Protein 6Z6E (pdb70)

Foldseek 3Di:
DPPQFDDADVVLDQDPVLVVVLRVQRNLDDVVLCDNVLSSLSSVLSSLVVVLVVLVVVLVVLVVDDDPPRDVPSNVVSVVVSVVSVVVSVVSCVVNLSDVVNRD/DQFDDADPVLDQDPVLVVVLRVQRNLDDVVLCDNVLSSLSSVLSSLVVVLVVLVVVLVVLVVDDDPPRDVPSNVVSVVVSVVSVVVSQVSCVVNLSDVVSRD/DFDDADVVLDQDPVLVVVLRVQCVLDDVVLCDNVLSSLSSVLSSLVVVLVVLVVVLVVLVVDDDDPRDVPSNVVSVVVSVVSVVVSVVSCVVNLSDVVNRD

Sequence (307 aa):
AAVDTIDPPSSHAGLEKKAEPFWHDNIRSKALDSWTPADLLAAVELANNQLYITVLRKDLRKEERIRGEERDEGLIKDLRKQIVELQRTILAQRRDLQIHSHATNVDTIDPPSSHAGLEKKAEPFWHDNIRSKALDSWTPADLLAAVELANNQLYITVLRKDLRKEERIRGEERDEGLIKDLRKQIVELQRTILAQRRDLQIHSHATNDTIDPPSSHAGLEKKAEPFWHDNIRSKALDSWTPADLLAAVELANNQLYITVLRKDLRKEERIRGEERDEGLIKDLRKQIVELQRTILAQRRDLQIHSHATN

Organism: Enterobacteria phage HK97 (NCBI:txid2681617)

Structure (mmCIF, N/CA/C/O backbone):
data_6Z6E
#
_entry.id   6Z6E
#
_cell.length_a   123.281
_cell.length_b   123.281
_cell.length_c   78.991
_cell.angle_alpha   90.000
_cell.angle_beta   90.000
_cell.angle_gamma   120.000
#
_symmetry.space_group_name_H-M   'H 3'
#
loop_
_entity.id
_entity.type
_entity.pdbx_description
1 polymer 'Terminase small subunit'
2 non-polymer 'IODIDE ION'
3 water water
#
loop_
_atom_site.group_PDB
_atom_site.id
_atom_site.type_symbol
_atom_site.label_atom_id
_atom_site.label_alt_id
_atom_site.label_comp_id
_atom_site.label_asym_id
_atom_site.label_entity_id
_atom_site.label_seq_id
_atom_site.pdbx_PDB_ins_code
_atom_site.Cartn_x
_atom_site.Cartn_y
_atom_site.Cartn_z
_atom_site.occupancy
_atom_site.B_iso_or_equiv
_atom_site.auth_seq_id
_atom_site.auth_comp_id
_atom_site.auth_asym_id
_atom_site.auth_atom_id
_atom_site.pdbx_PDB_model_num
ATOM 1 N N . ALA A 1 20 ? -12.446 40.114 23.329 1.00 33.72 21 ALA A N 1
ATOM 2 C CA . ALA A 1 20 ? -11.029 39.632 23.197 1.00 34.20 21 ALA A CA 1
ATOM 3 C C . ALA A 1 20 ? -10.230 40.477 22.208 1.00 30.79 21 ALA A C 1
ATOM 4 O O . ALA A 1 20 ? -10.815 41.020 21.230 1.00 34.56 21 ALA A O 1
ATOM 6 N N . ALA A 1 21 ? -8.904 40.521 22.416 1.00 29.30 22 ALA A N 1
ATOM 7 C CA . ALA A 1 21 ? -7.950 41.035 21.417 1.00 26.08 22 ALA A CA 1
ATOM 8 C C . ALA A 1 21 ? -8.100 40.178 20.156 1.00 25.46 22 ALA A C 1
ATOM 9 O O . ALA A 1 21 ? -8.508 39.018 20.227 1.00 24.28 22 ALA A O 1
ATOM 11 N N . VAL A 1 22 ? -7.803 40.752 18.980 1.00 20.98 23 VAL A N 1
ATOM 12 C CA . VAL A 1 22 ? -8.156 40.128 17.727 1.00 20.75 23 VAL A CA 1
ATOM 13 C C . VAL A 1 22 ? -7.382 38.826 17.380 1.00 20.52 23 VAL A C 1
ATOM 14 O O . VAL A 1 22 ? -7.747 38.070 16.471 1.00 20.70 23 VAL A O 1
ATOM 18 N N . ASP A 1 23 ? -6.332 38.578 18.140 1.00 17.54 24 ASP A N 1
ATOM 19 C CA . ASP A 1 23 ? -5.519 37.384 17.962 1.00 18.74 24 ASP A CA 1
ATOM 20 C C . ASP A 1 23 ? -5.737 36.352 19.049 1.00 17.50 24 ASP A C 1
ATOM 21 O O . ASP A 1 23 ? -4.963 35.404 19.151 1.00 17.43 24 ASP A O 1
ATOM 26 N N . THR A 1 24 ? -6.788 36.506 19.840 1.00 16.31 25 THR A N 1
ATOM 27 C CA . THR A 1 24 ? -7.089 35.524 20.915 1.00 16.22 25 THR A CA 1
ATOM 28 C C . THR A 1 24 ? -8.592 35.347 21.091 1.00 17.57 25 THR A C 1
ATOM 29 O O . THR A 1 24 ? -9.414 35.807 20.281 1.00 18.35 25 THR A O 1
ATOM 33 N N . ILE A 1 25 ? -8.951 34.560 22.108 1.00 15.51 26 ILE A N 1
ATOM 34 C CA . ILE A 1 25 ? -10.319 34.207 22.427 1.00 17.26 26 ILE A CA 1
ATOM 35 C C . ILE A 1 25 ? -10.502 34.378 23.924 1.00 16.99 26 ILE A C 1
ATOM 36 O O . ILE A 1 25 ? -9.599 34.030 24.687 1.00 19.49 26 ILE A O 1
ATOM 41 N N . ASP A 1 26 ? -11.651 34.909 24.356 1.00 17.97 27 ASP A N 1
ATOM 42 C CA . ASP A 1 26 ? -11.951 34.990 25.770 1.00 19.16 27 ASP A CA 1
ATOM 43 C C . ASP A 1 26 ? -12.215 33.604 26.353 1.00 19.04 27 ASP A C 1
ATOM 44 O O . ASP A 1 26 ? -12.839 32.793 25.702 1.00 20.16 27 ASP A O 1
ATOM 49 N N . PRO A 1 27 ? -11.803 33.398 27.604 1.00 18.17 28 PRO A N 1
ATOM 50 C CA . PRO A 1 27 ? -12.145 32.111 28.228 1.00 19.86 28 PRO A CA 1
ATOM 51 C C . PRO A 1 27 ? -13.627 32.061 28.596 1.00 19.97 28 PRO A C 1
ATOM 52 O O . PRO A 1 27 ? -14.232 33.114 28.937 1.00 21.54 28 PRO A O 1
ATOM 56 N N . PRO A 1 28 ? -14.221 30.857 28.570 1.00 19.26 29 PRO A N 1
ATOM 57 C CA . PRO A 1 28 ? -15.592 30.693 29.014 1.00 19.11 29 PRO A CA 1
ATOM 58 C C . PRO A 1 28 ? -15.698 30.995 30.528 1.00 19.43 29 PRO A C 1
ATOM 59 O O . PRO A 1 28 ? -15.001 30.365 31.344 1.00 19.38 29 PRO A O 1
ATOM 63 N N . SER A 1 29 ? -16.574 31.935 30.915 1.00 19.99 30 SER A N 1
ATOM 64 C CA A SER A 1 29 ? -16.635 32.363 32.310 0.60 21.41 30 SER A CA 1
ATOM 65 C CA B SER A 1 29 ? -16.630 32.369 32.313 0.40 19.40 30 SER A CA 1
ATOM 66 C C . SER A 1 29 ? -16.930 31.249 33.304 1.00 19.32 30 SER A C 1
ATOM 67 O O . SER A 1 29 ? -16.346 31.188 34.406 1.00 21.15 30 SER A O 1
ATOM 72 N N . HIS A 1 30 ? -17.819 30.356 32.913 1.00 17.88 31 HIS A N 1
ATOM 73 C CA . HIS A 1 30 ? -18.227 29.245 33.778 1.00 19.05 31 HIS A CA 1
ATOM 74 C C . HIS A 1 30 ? -17.095 28.297 34.163 1.00 18.74 31 HIS A C 1
ATOM 75 O O . HIS A 1 30 ? -17.149 27.643 35.193 1.00 18.37 31 HIS A O 1
ATOM 82 N N . ALA A 1 31 ? -16.038 28.267 33.360 1.00 17.49 32 ALA A N 1
ATOM 83 C CA . ALA A 1 31 ? -14.919 27.338 33.595 1.00 18.91 32 ALA A CA 1
ATOM 84 C C . ALA A 1 31 ? -13.952 27.810 34.662 1.00 18.91 32 ALA A C 1
ATOM 85 O O . ALA A 1 31 ? -13.098 27.043 35.128 1.00 19.26 32 ALA A O 1
ATOM 87 N N . GLY A 1 32 ? -14.000 29.075 35.055 1.00 18.09 33 GLY A N 1
ATOM 88 C CA . GLY A 1 32 ? -13.179 29.508 36.179 1.00 17.72 33 GLY A CA 1
ATOM 89 C C . GLY A 1 32 ? -11.679 29.525 35.925 1.00 17.80 33 GLY A C 1
ATOM 90 O O . GLY A 1 32 ? -10.897 29.037 36.756 1.00 20.41 33 GLY A O 1
ATOM 91 N N . LEU A 1 33 ? -11.291 30.146 34.837 1.00 17.21 34 LEU A N 1
ATOM 92 C CA . LEU A 1 33 ? -9.869 30.435 34.616 1.00 16.95 34 LEU A CA 1
ATOM 93 C C . LEU A 1 33 ? -9.354 31.363 35.712 1.00 19.42 34 LEU A C 1
ATOM 94 O O . LEU A 1 33 ? -9.945 32.442 35.939 1.00 19.22 34 LEU A O 1
ATOM 99 N N . GLU A 1 34 ? -8.296 30.976 36.402 1.00 17.65 35 GLU A N 1
ATOM 100 C CA . GLU A 1 34 ? -7.716 31.843 37.419 1.00 19.61 35 GLU A CA 1
ATOM 101 C C . GLU A 1 34 ? -7.126 33.092 36.814 1.00 19.80 35 GLU A C 1
ATOM 102 O O . GLU A 1 34 ? -6.577 33.054 35.732 1.00 19.22 35 GLU A O 1
ATOM 108 N N . LYS A 1 35 ? -7.251 34.240 37.482 1.00 21.08 36 LYS A N 1
ATOM 109 C CA . LYS A 1 35 ? -6.741 35.479 36.907 1.00 21.94 36 LYS A CA 1
ATOM 110 C C . LYS A 1 35 ? -5.268 35.389 36.447 1.00 20.46 36 LYS A C 1
ATOM 111 O O . LYS A 1 35 ? -4.908 35.813 35.318 1.00 21.22 36 LYS A O 1
ATOM 117 N N . LYS A 1 36 ? -4.417 34.804 37.313 1.00 17.71 37 LYS A N 1
ATOM 118 C CA . LYS A 1 36 ? -3.020 34.710 37.000 1.00 19.02 37 LYS A CA 1
ATOM 119 C C . LYS A 1 36 ? -2.709 33.648 35.938 1.00 17.30 37 LYS A C 1
ATOM 120 O O . LYS A 1 36 ? -1.584 33.589 35.448 1.00 17.67 37 LYS A O 1
ATOM 126 N N . ALA A 1 37 ? -3.704 32.861 35.552 1.00 16.71 38 ALA A N 1
ATOM 127 C CA . ALA A 1 37 ? -3.557 31.901 34.457 1.00 15.96 38 ALA A CA 1
ATOM 128 C C . ALA A 1 37 ? -3.776 32.539 33.095 1.00 15.54 38 ALA A C 1
ATOM 129 O O . ALA A 1 37 ? -3.519 31.921 32.078 1.00 16.47 38 ALA A O 1
ATOM 131 N N . GLU A 1 38 ? -4.254 33.791 33.052 1.00 16.28 39 GLU A N 1
ATOM 132 C CA . GLU A 1 38 ? -4.515 34.431 31.768 1.00 16.72 39 GLU A CA 1
ATOM 133 C C . GLU A 1 38 ? -3.341 34.457 30.767 1.00 14.90 39 GLU A C 1
ATOM 134 O O . GLU A 1 38 ? -3.544 34.144 29.606 1.00 15.59 39 GLU A O 1
ATOM 140 N N . PRO A 1 39 ? -2.116 34.795 31.208 1.00 15.57 40 PRO A N 1
ATOM 141 C CA . PRO A 1 39 ? -1.036 34.804 30.203 1.00 15.55 40 PRO A CA 1
ATOM 142 C C . PRO A 1 39 ? -0.738 33.401 29.655 1.00 16.04 40 PRO A C 1
ATOM 143 O O . PRO A 1 39 ? -0.362 33.268 28.501 1.00 17.31 40 PRO A O 1
ATOM 147 N N . PHE A 1 40 ? -0.976 32.370 30.473 1.00 15.41 41 PHE A N 1
ATOM 148 C CA . PHE A 1 40 ? -0.817 30.997 29.983 1.00 14.63 41 PHE A CA 1
ATOM 149 C C . PHE A 1 40 ? -1.904 30.657 28.960 1.00 14.15 41 PHE A C 1
ATOM 150 O O . PHE A 1 40 ? -1.626 30.103 27.905 1.00 15.55 41 PHE A O 1
ATOM 158 N N . TRP A 1 41 ? -3.143 31.013 29.285 1.00 13.71 42 TRP A N 1
ATOM 159 C CA . TRP A 1 41 ? -4.285 30.858 28.411 1.00 14.53 42 TRP A CA 1
ATOM 160 C C . TRP A 1 41 ? -4.000 31.430 27.040 1.00 14.73 42 TRP A C 1
ATOM 161 O O . TRP A 1 41 ? -4.169 30.754 26.037 1.00 14.49 42 TRP A O 1
ATOM 172 N N . HIS A 1 42 ? -3.579 32.693 26.990 1.00 15.12 43 HIS A N 1
ATOM 173 C CA . HIS A 1 42 ? -3.389 33.316 25.691 1.00 15.94 43 HIS A CA 1
ATOM 174 C C . HIS A 1 42 ? -2.266 32.683 24.898 1.00 16.28 43 HIS A C 1
ATOM 175 O O . HIS A 1 42 ? -2.383 32.564 23.695 1.00 17.48 43 HIS A O 1
ATOM 182 N N . ASP A 1 43 ? -1.213 32.224 25.574 1.00 14.23 44 ASP A N 1
ATOM 183 C CA . ASP A 1 43 ? -0.139 31.527 24.879 1.00 14.82 44 ASP A CA 1
ATOM 184 C C . ASP A 1 43 ? -0.663 30.273 24.202 1.00 15.24 44 ASP A C 1
ATOM 185 O O . ASP A 1 43 ? -0.355 29.968 23.062 1.00 16.18 44 ASP A O 1
ATOM 190 N N . ASN A 1 44 ? -1.479 29.519 24.923 1.00 14.26 45 ASN A N 1
ATOM 191 C CA . ASN A 1 44 ? -2.039 28.299 24.348 1.00 15.28 45 ASN A CA 1
ATOM 192 C C . ASN A 1 44 ? -2.990 28.566 23.188 1.00 14.39 45 ASN A C 1
ATOM 193 O O . ASN A 1 44 ? -2.913 27.915 22.165 1.00 15.11 45 ASN A O 1
ATOM 198 N N . ILE A 1 45 ? -3.873 29.551 23.339 1.00 14.32 46 ILE A N 1
ATOM 199 C CA . ILE A 1 45 ? -4.835 29.868 22.284 1.00 14.90 46 ILE A CA 1
ATOM 200 C C . ILE A 1 45 ? -4.100 30.237 20.995 1.00 14.45 46 ILE A C 1
ATOM 201 O O . ILE A 1 45 ? -4.499 29.831 19.912 1.00 15.58 46 ILE A O 1
ATOM 206 N N . ARG A 1 46 ? -3.007 30.973 21.148 1.00 15.08 47 ARG A N 1
ATOM 207 C CA . ARG A 1 46 ? -2.246 31.445 20.001 1.00 16.31 47 ARG A CA 1
ATOM 208 C C . ARG A 1 46 ? -1.352 30.387 19.365 1.00 15.89 47 ARG A C 1
ATOM 209 O O . ARG A 1 46 ? -0.567 30.694 18.446 1.00 19.35 47 ARG A O 1
ATOM 217 N N . SER A 1 47 ? -1.451 29.126 19.803 1.00 14.14 48 SER A N 1
ATOM 218 C CA . SER A 1 47 ? -0.617 28.075 19.285 1.00 16.22 48 SER A CA 1
ATOM 219 C C . SER A 1 47 ? -1.334 27.141 18.297 1.00 15.94 48 SER A C 1
ATOM 220 O O . SER A 1 47 ? -0.714 26.175 17.800 1.00 18.89 48 SER A O 1
ATOM 223 N N . LYS A 1 48 ? -2.600 27.393 17.995 1.00 15.60 49 LYS A N 1
ATOM 224 C CA . LYS A 1 48 ? -3.238 26.794 16.818 1.00 16.03 49 LYS A CA 1
ATOM 225 C C . LYS A 1 48 ? -4.232 27.808 16.270 1.00 16.73 49 LYS A C 1
ATOM 226 O O . LYS A 1 48 ? -4.587 28.764 16.955 1.00 17.86 49 LYS A O 1
ATOM 232 N N . ALA A 1 49 ? -4.697 27.570 15.062 1.00 17.45 50 ALA A N 1
ATOM 233 C CA . ALA A 1 49 ? -5.560 28.561 14.396 1.00 18.57 50 ALA A CA 1
ATOM 234 C C . ALA A 1 49 ? -6.781 28.895 15.242 1.00 17.46 50 ALA A C 1
ATOM 235 O O . ALA A 1 49 ? -7.439 28.002 15.775 1.00 16.88 50 ALA A O 1
ATOM 237 N N . LEU A 1 50 ? -7.142 30.174 15.315 1.00 17.02 51 LEU A N 1
ATOM 238 C CA . LEU A 1 50 ? -8.277 30.601 16.088 1.00 17.43 51 LEU A CA 1
ATOM 239 C C . LEU A 1 50 ? -9.572 29.873 15.731 1.00 17.18 51 LEU A C 1
ATOM 240 O O . LEU A 1 50 ? -10.331 29.511 16.609 1.00 19.52 51 LEU A O 1
ATOM 245 N N . ASP A 1 51 ? -9.773 29.602 14.445 1.00 18.78 52 ASP A N 1
ATOM 246 C CA . ASP A 1 51 ? -10.994 28.937 13.992 1.00 21.34 52 ASP A CA 1
ATOM 247 C C . ASP A 1 51 ? -11.070 27.451 14.311 1.00 22.47 52 ASP A C 1
ATOM 248 O O . ASP A 1 51 ? -12.104 26.826 14.093 1.00 23.23 52 ASP A O 1
ATOM 253 N N . SER A 1 52 ? -9.984 26.881 14.838 1.00 19.02 53 SER A N 1
ATOM 254 C CA . SER A 1 52 ? -9.961 25.456 15.201 1.00 19.54 53 SER A CA 1
ATOM 255 C C . SER A 1 52 ? -10.268 25.220 16.681 1.00 20.59 53 SER A C 1
ATOM 256 O O . SER A 1 52 ? -10.311 24.061 17.103 1.00 23.22 53 SER A O 1
ATOM 259 N N . TRP A 1 53 ? -10.474 26.279 17.456 1.00 17.03 54 TRP A N 1
ATOM 260 C CA . TRP A 1 53 ? -10.879 26.189 18.854 1.00 16.78 54 TRP A CA 1
ATOM 261 C C . TRP A 1 53 ? -12.389 25.980 18.946 1.00 17.46 54 TRP A C 1
ATOM 262 O O . TRP A 1 53 ? -13.159 26.938 18.810 1.00 19.93 54 TRP A O 1
ATOM 273 N N . THR A 1 54 ? -12.843 24.747 19.195 1.00 16.44 55 THR A N 1
ATOM 274 C CA . THR A 1 54 ? -14.254 24.506 19.454 1.00 16.04 55 THR A CA 1
ATOM 275 C C . THR A 1 54 ? -14.605 24.945 20.875 1.00 14.45 55 THR A C 1
ATOM 276 O O . THR A 1 54 ? -13.726 25.132 21.715 1.00 15.64 55 THR A O 1
ATOM 280 N N . PRO A 1 55 ? -15.919 25.111 21.184 1.00 15.55 56 PRO A N 1
ATOM 281 C CA . PRO A 1 55 ? -16.268 25.469 22.559 1.00 14.44 56 PRO A CA 1
ATOM 282 C C . PRO A 1 55 ? -15.775 24.394 23.564 1.00 14.85 56 PRO A C 1
ATOM 283 O O . PRO A 1 55 ? -15.322 24.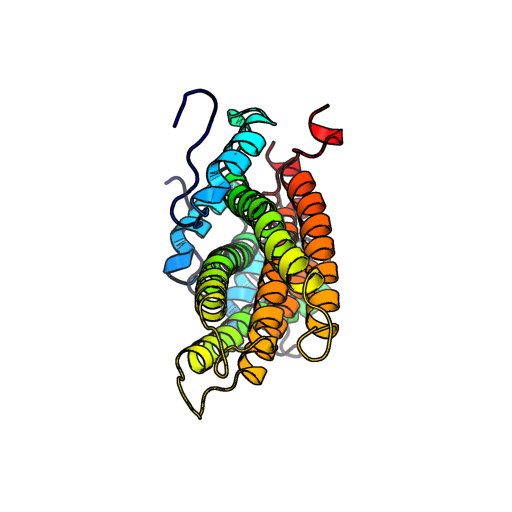748 24.659 1.00 15.34 56 PRO A O 1
ATOM 287 N N . ALA A 1 56 ? -15.814 23.133 23.142 1.00 15.12 57 ALA A N 1
ATOM 288 C CA . ALA A 1 56 ? -15.290 22.061 24.008 1.00 14.46 57 ALA A CA 1
ATOM 289 C C . ALA A 1 56 ? -13.806 22.229 24.273 1.00 15.04 57 ALA A C 1
ATOM 290 O O . ALA A 1 56 ? -13.335 22.051 25.420 1.00 15.36 57 ALA A O 1
ATOM 292 N N . ASP A 1 57 ? -13.055 22.557 23.223 1.00 14.55 58 ASP A N 1
ATOM 293 C CA . ASP A 1 57 ? -11.627 22.785 23.367 1.00 15.48 58 ASP A CA 1
ATOM 294 C C . ASP A 1 57 ? -11.342 23.935 24.320 1.00 14.38 58 ASP A C 1
ATOM 295 O O . ASP A 1 57 ? -10.376 23.921 25.089 1.00 15.50 58 ASP A O 1
ATOM 300 N N . LEU A 1 58 ? -12.148 25.000 24.256 1.00 13.77 59 LEU A N 1
ATOM 301 C CA . LEU A 1 58 ? -11.925 26.134 25.142 1.00 15.40 59 LEU A CA 1
ATOM 302 C C . LEU A 1 58 ? -12.086 25.759 26.603 1.00 14.08 59 LEU A C 1
ATOM 303 O O . LEU A 1 58 ? -11.323 26.232 27.459 1.00 15.73 59 LEU A O 1
ATOM 308 N N . LEU A 1 59 ? -13.062 24.885 26.902 1.00 14.48 60 LEU A N 1
ATOM 309 C CA . LEU A 1 59 ? -13.195 24.378 28.276 1.00 15.50 60 LEU A CA 1
ATOM 310 C C . LEU A 1 59 ? -11.926 23.635 28.703 1.00 15.45 60 LEU A C 1
ATOM 311 O O . LEU A 1 59 ? -11.399 23.830 29.786 1.00 16.06 60 LEU A O 1
ATOM 316 N N . ALA A 1 60 ? -11.454 22.760 27.832 1.00 14.98 61 ALA A N 1
ATOM 317 C CA . ALA A 1 60 ? -10.239 21.983 28.138 1.00 14.49 61 ALA A CA 1
ATOM 318 C C . ALA A 1 60 ? -9.032 22.859 28.331 1.00 15.74 61 ALA A C 1
ATOM 319 O O . ALA A 1 60 ? -8.179 22.618 29.197 1.00 15.49 61 ALA A O 1
ATOM 321 N N . ALA A 1 61 ? -8.947 23.928 27.543 1.00 14.83 62 ALA A N 1
ATOM 322 C CA . ALA A 1 61 ? -7.824 24.828 27.640 1.00 14.86 62 ALA A CA 1
ATOM 323 C C . ALA A 1 61 ? -7.795 25.628 28.931 1.00 14.55 62 ALA A C 1
ATOM 324 O O . ALA A 1 61 ? -6.728 26.033 29.386 1.00 14.65 62 ALA A O 1
ATOM 326 N N . VAL A 1 62 ? -8.967 25.855 29.534 1.00 14.21 63 VAL A N 1
ATOM 327 C CA . VAL A 1 62 ? -8.981 26.472 30.846 1.00 14.71 63 VAL A CA 1
ATOM 328 C C . VAL A 1 62 ? -8.218 25.614 31.861 1.00 14.85 63 VAL A C 1
ATOM 329 O O . VAL A 1 62 ? -7.422 26.097 32.644 1.00 13.85 63 VAL A O 1
ATOM 333 N N . GLU A 1 63 ? -8.501 24.304 31.836 1.00 14.65 64 GLU A N 1
ATOM 334 C CA . GLU A 1 63 ? -7.787 23.415 32.741 1.00 15.51 64 GLU A CA 1
ATOM 335 C C . GLU A 1 63 ? -6.309 23.267 32.480 1.00 14.95 64 GLU A C 1
ATOM 336 O O . GLU A 1 63 ? -5.511 23.110 33.399 1.00 15.81 64 GLU A O 1
ATOM 342 N N . LEU A 1 64 ? -5.926 23.332 31.220 1.00 14.14 65 LEU A N 1
ATOM 343 C CA . LEU A 1 64 ? -4.517 23.332 30.865 1.00 13.76 65 LEU A CA 1
ATOM 344 C C . LEU A 1 64 ? -3.823 24.564 31.479 1.00 13.90 65 LEU A C 1
ATOM 345 O O . LEU A 1 64 ? -2.813 24.464 32.153 1.00 13.80 65 LEU A O 1
ATOM 350 N N . ALA A 1 65 ? -4.397 25.738 31.211 1.00 14.27 66 ALA A N 1
ATOM 351 C CA . ALA A 1 65 ? -3.813 26.974 31.735 1.00 15.11 66 ALA A CA 1
ATOM 352 C C . ALA A 1 65 ? -3.795 27.027 33.265 1.00 14.08 66 ALA A C 1
ATOM 353 O O . ALA A 1 65 ? -2.782 27.433 33.861 1.00 14.39 66 ALA A O 1
ATOM 355 N N . ASN A 1 66 ? -4.886 26.589 33.892 1.00 14.49 67 ASN A N 1
ATOM 356 C CA . ASN A 1 66 ? -4.923 26.539 35.334 1.00 14.89 67 ASN A CA 1
ATOM 357 C C . ASN A 1 66 ? -3.812 25.607 35.869 1.00 15.13 67 ASN A C 1
ATOM 358 O O . ASN A 1 66 ? -3.140 25.916 36.855 1.00 15.59 67 ASN A O 1
ATOM 363 N N . ASN A 1 67 ? -3.581 24.480 35.211 1.00 14.35 68 ASN A N 1
ATOM 364 C CA . ASN A 1 67 ? -2.510 23.581 35.661 1.00 14.29 68 ASN A CA 1
ATOM 365 C C . ASN A 1 67 ? -1.118 24.188 35.508 1.00 14.58 68 ASN A C 1
ATOM 366 O O . ASN A 1 67 ? -0.253 24.016 36.346 1.00 14.70 68 ASN A O 1
ATOM 371 N N . GLN A 1 68 ? -0.887 24.890 34.393 1.00 14.15 69 GLN A N 1
ATOM 372 C CA . GLN A 1 68 ? 0.405 25.513 34.159 1.00 14.62 69 GLN A CA 1
ATOM 373 C C . GLN A 1 68 ? 0.685 26.584 35.214 1.00 15.51 69 GLN A C 1
ATOM 374 O O . GLN A 1 68 ? 1.773 26.655 35.762 1.00 15.22 69 GLN A O 1
ATOM 380 N N . LEU A 1 69 ? -0.313 27.408 35.499 1.00 14.69 70 LEU A N 1
ATOM 381 C CA . LEU A 1 69 ? -0.196 28.329 36.628 1.00 15.48 70 LEU A CA 1
ATOM 382 C C . LEU A 1 69 ? 0.085 27.612 37.937 1.00 14.48 70 LEU A C 1
ATOM 383 O O . LEU A 1 69 ? 0.994 27.983 38.689 1.00 16.00 70 LEU A O 1
ATOM 388 N N . TYR A 1 70 ? -0.649 26.531 38.183 1.00 14.27 71 TYR A N 1
ATOM 389 C CA . TYR A 1 70 ? -0.533 25.865 39.476 1.00 14.55 71 TYR A CA 1
ATOM 390 C C . TYR A 1 70 ? 0.832 25.261 39.726 1.00 15.41 71 TYR A C 1
ATOM 391 O O . TYR A 1 70 ? 1.286 25.234 40.870 1.00 16.25 71 TYR A O 1
ATOM 400 N N . ILE A 1 71 ? 1.529 24.798 38.714 1.00 14.78 72 ILE A N 1
ATOM 401 C CA . ILE A 1 71 ? 2.907 24.348 38.909 1.00 15.28 72 ILE A CA 1
ATOM 402 C C . ILE A 1 71 ? 3.770 25.445 39.550 1.00 16.88 72 ILE A C 1
ATOM 403 O O . ILE A 1 71 ? 4.538 25.167 40.447 1.00 17.98 72 ILE A O 1
ATOM 408 N N . THR A 1 72 ? 3.597 26.681 39.089 1.00 17.12 73 THR A N 1
ATOM 409 C CA . THR A 1 72 ? 4.412 27.792 39.620 1.00 18.21 73 THR A CA 1
ATOM 410 C C . THR A 1 72 ? 4.077 28.052 41.068 1.00 19.78 73 THR A C 1
ATOM 411 O O . THR A 1 72 ? 4.959 28.405 41.858 1.00 21.10 73 THR A O 1
ATOM 415 N N . VAL A 1 73 ? 2.820 27.862 41.432 1.00 18.82 74 VAL A N 1
ATOM 416 C CA . VAL A 1 73 ? 2.366 28.009 42.808 1.00 20.37 74 VAL A CA 1
ATOM 417 C C . VAL A 1 73 ? 2.954 26.933 43.695 1.00 19.82 74 VAL A C 1
ATOM 418 O O . VAL A 1 73 ? 3.530 27.216 44.772 1.00 21.69 74 VAL A O 1
ATOM 422 N N . LEU A 1 74 ? 2.862 25.681 43.254 1.00 19.03 75 LEU A N 1
ATOM 423 C CA . LEU A 1 74 ? 3.435 24.586 44.023 1.00 18.42 75 LEU A CA 1
ATOM 424 C C . LEU A 1 74 ? 4.947 24.667 44.129 1.00 17.48 75 LEU A C 1
ATOM 425 O O . LEU A 1 74 ? 5.496 24.338 45.160 1.00 19.84 75 LEU A O 1
ATOM 430 N N . ARG A 1 75 ? 5.613 25.108 43.071 1.00 17.62 76 ARG A N 1
ATOM 431 C CA . ARG A 1 75 ? 7.068 25.260 43.136 1.00 18.70 76 ARG A CA 1
ATOM 432 C C . ARG A 1 75 ? 7.462 26.312 44.183 1.00 20.32 76 ARG A C 1
ATOM 433 O O . ARG A 1 75 ? 8.417 26.110 44.925 1.00 19.21 76 ARG A O 1
ATOM 441 N N . LYS A 1 76 ? 6.691 27.391 44.257 1.00 20.37 77 LYS A N 1
ATOM 442 C CA . LYS A 1 76 ? 6.955 28.391 45.305 1.00 23.11 77 LYS A CA 1
ATOM 443 C C . LYS A 1 76 ? 6.810 27.793 46.696 1.00 21.75 77 LYS A C 1
ATOM 444 O O . LYS A 1 76 ? 7.670 28.030 47.570 1.00 24.39 77 LYS A O 1
ATOM 450 N N . ASP A 1 77 ? 5.784 26.979 46.913 1.00 21.73 78 ASP A N 1
ATOM 451 C CA . ASP A 1 77 ? 5.588 26.317 48.210 1.00 23.82 78 ASP A CA 1
ATOM 452 C C . ASP A 1 77 ? 6.728 25.362 48.493 1.00 24.71 78 ASP A C 1
ATOM 453 O O . ASP A 1 77 ? 7.224 25.292 49.604 1.00 23.99 78 ASP A O 1
ATOM 458 N N . LEU A 1 78 ? 7.134 24.612 47.473 1.00 20.80 79 LEU A N 1
ATOM 459 C CA . LEU A 1 78 ? 8.214 23.664 47.627 1.00 18.53 79 LEU A CA 1
ATOM 460 C C . LEU A 1 78 ? 9.520 24.331 48.000 1.00 20.15 79 LEU A C 1
ATOM 461 O O . LEU A 1 78 ? 10.203 23.867 48.890 1.00 21.01 79 LEU A O 1
ATOM 466 N N . ARG A 1 79 ? 9.855 25.397 47.304 1.00 20.01 80 ARG A N 1
ATOM 467 C CA . ARG A 1 79 ? 11.120 26.105 47.558 1.00 21.11 80 ARG A CA 1
ATOM 468 C C . ARG A 1 79 ? 11.101 26.676 48.972 1.00 23.25 80 ARG A C 1
ATOM 469 O O . ARG A 1 79 ? 12.123 26.620 49.650 1.00 23.85 80 ARG A O 1
ATOM 477 N N . LYS A 1 80 ? 9.951 27.179 49.411 1.00 22.82 81 LYS A N 1
ATOM 478 C CA . LYS A 1 80 ? 9.828 27.651 50.806 1.00 26.45 81 LYS A CA 1
ATOM 479 C C . LYS A 1 80 ? 10.123 26.521 51.800 1.00 27.50 81 LYS A C 1
ATOM 480 O O . LYS A 1 80 ? 10.915 26.686 52.750 1.00 29.92 81 LYS A O 1
ATOM 486 N N . GLU A 1 81 ? 9.519 25.358 51.596 1.00 23.64 82 GLU A N 1
ATOM 487 C CA . GLU A 1 81 ? 9.732 24.236 52.483 1.00 24.62 82 GLU A CA 1
ATOM 488 C C . GLU A 1 81 ? 11.188 23.744 52.446 1.00 24.12 82 GLU A C 1
ATOM 489 O O . GLU A 1 81 ? 11.752 23.336 53.475 1.00 24.61 82 GLU A O 1
ATOM 495 N N . GLU A 1 82 ? 11.811 23.791 51.274 1.00 22.71 83 GLU A N 1
ATOM 496 C CA . GLU A 1 82 ? 13.207 23.358 51.141 1.00 21.94 83 GLU A CA 1
ATOM 497 C C . GLU A 1 82 ? 14.206 24.263 51.881 1.00 27.11 83 GLU A C 1
ATOM 498 O O . GLU A 1 82 ? 15.305 23.805 52.207 1.00 28.41 83 GLU A O 1
ATOM 504 N N . ARG A 1 83 ? 13.837 25.514 52.120 1.00 27.34 84 ARG A N 1
ATOM 505 C CA . ARG A 1 83 ? 14.726 26.454 52.816 1.00 30.13 84 ARG A CA 1
ATOM 506 C C . ARG A 1 83 ? 14.674 26.231 54.326 1.00 34.45 84 ARG A C 1
ATOM 507 O O . ARG A 1 83 ? 15.542 26.736 55.041 1.00 35.19 84 ARG A O 1
ATOM 510 N N . ILE A 1 84 ? 13.685 25.487 54.817 1.00 32.92 85 ILE A N 1
ATOM 511 C CA . ILE A 1 84 ? 13.533 25.241 56.253 1.00 35.81 85 ILE A CA 1
ATOM 512 C C . ILE A 1 84 ? 14.484 24.121 56.683 1.00 40.50 85 ILE A C 1
ATOM 513 O O . ILE A 1 84 ? 14.514 23.060 56.078 1.00 39.94 85 ILE A O 1
ATOM 518 N N . ARG A 1 85 ? 15.282 24.368 57.721 1.00 45.52 86 ARG A N 1
ATOM 519 C CA . ARG A 1 85 ? 16.215 23.360 58.244 1.00 50.43 86 ARG A CA 1
ATOM 520 C C . ARG A 1 85 ? 15.904 23.100 59.710 1.00 52.35 86 ARG A C 1
ATOM 521 O O . ARG A 1 85 ? 15.365 23.964 60.401 1.00 56.46 86 ARG A O 1
ATOM 529 N N . GLY A 1 86 ? 16.244 21.906 60.182 1.00 53.63 87 GLY A N 1
ATOM 530 C CA . GLY A 1 86 ? 16.031 21.535 61.577 1.00 55.88 87 GLY A CA 1
ATOM 531 C C . GLY A 1 86 ? 14.669 20.924 61.836 1.00 57.28 87 GLY A C 1
ATOM 532 O O . GLY A 1 86 ? 14.077 20.315 60.947 1.00 50.65 87 GLY A O 1
ATOM 533 N N . GLU A 1 87 ? 14.171 21.109 63.060 1.00 58.82 88 GLU A N 1
ATOM 534 C CA . GLU A 1 87 ? 12.968 20.424 63.546 1.00 59.33 88 GLU A CA 1
ATOM 535 C C . GLU A 1 87 ? 11.689 20.746 62.769 1.00 55.85 88 GLU A C 1
ATOM 536 O O . GLU A 1 87 ? 10.803 19.898 62.683 1.00 54.16 88 GLU A O 1
ATOM 538 N N . GLU A 1 88 ? 11.584 21.957 62.222 1.00 47.93 89 GLU A N 1
ATOM 539 C CA . GLU A 1 88 ? 10.378 22.360 61.492 1.00 47.02 89 GLU A CA 1
ATOM 540 C C . GLU A 1 88 ? 10.367 21.876 60.029 1.00 39.55 89 GLU A C 1
ATOM 541 O O . GLU A 1 88 ? 9.332 21.969 59.377 1.00 40.67 89 GLU A O 1
ATOM 543 N N . ARG A 1 89 ? 11.489 21.365 59.530 1.00 36.77 90 ARG A N 1
ATOM 544 C CA . ARG A 1 89 ? 11.524 20.845 58.148 1.00 36.64 90 ARG A CA 1
ATOM 545 C C . ARG A 1 89 ? 10.545 19.686 58.001 1.00 35.73 90 ARG A C 1
ATOM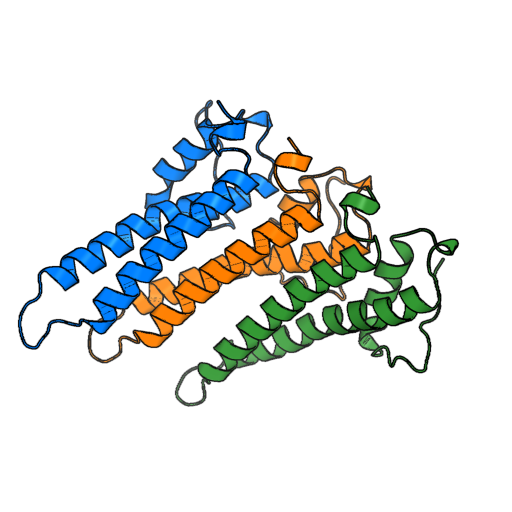 546 O O . ARG A 1 89 ? 10.474 18.804 58.857 1.00 38.79 90 ARG A O 1
ATOM 554 N N . ASP A 1 90 ? 9.788 19.683 56.907 1.00 29.54 91 ASP A N 1
ATOM 555 C CA . ASP A 1 90 ? 8.721 18.710 56.702 1.00 28.94 91 ASP A CA 1
ATOM 556 C C . ASP A 1 90 ? 9.038 17.897 55.456 1.00 25.32 91 ASP A C 1
ATOM 557 O O . ASP A 1 90 ? 8.625 18.260 54.342 1.00 25.46 91 ASP A O 1
ATOM 562 N N . GLU A 1 91 ? 9.760 16.804 55.655 1.00 26.40 92 GLU A N 1
ATOM 563 C CA . GLU A 1 91 ? 10.236 15.990 54.535 1.00 25.87 92 GLU A CA 1
ATOM 564 C C . GLU A 1 91 ? 9.064 15.371 53.785 1.00 25.56 92 GLU A C 1
ATOM 565 O O . GLU A 1 91 ? 9.110 15.256 52.551 1.00 23.96 92 GLU A O 1
ATOM 571 N N . GLY A 1 92 ? 8.008 14.996 54.495 1.00 24.65 93 GLY A N 1
ATOM 572 C CA . GLY A 1 92 ? 6.819 14.425 53.859 1.00 24.10 93 GLY A CA 1
ATOM 573 C C . GLY A 1 92 ? 6.148 15.384 52.904 1.00 23.81 93 GLY A C 1
ATOM 574 O O . GLY A 1 92 ? 5.744 14.995 51.791 1.00 23.02 93 GLY A O 1
ATOM 575 N N . LEU A 1 93 ? 6.033 16.640 53.319 1.00 22.78 94 LEU A N 1
ATOM 576 C CA . LEU A 1 93 ? 5.414 17.662 52.478 1.00 23.27 94 LEU A CA 1
ATOM 577 C C . LEU A 1 93 ? 6.267 17.925 51.246 1.00 21.10 94 LEU A C 1
ATOM 578 O O . LEU A 1 93 ? 5.751 18.076 50.134 1.00 21.66 94 LEU A O 1
ATOM 583 N N . ILE A 1 94 ? 7.576 17.995 51.446 1.00 20.95 95 ILE A N 1
ATOM 584 C CA . ILE A 1 94 ? 8.504 18.180 50.327 1.00 19.18 95 ILE A CA 1
ATOM 585 C C . ILE A 1 94 ? 8.350 17.039 49.312 1.00 19.49 95 ILE A C 1
ATOM 586 O O . ILE A 1 94 ? 8.270 17.298 48.103 1.00 19.16 95 ILE A O 1
ATOM 591 N N . LYS A 1 95 ? 8.309 15.816 49.786 1.00 19.58 96 LYS A N 1
ATOM 592 C CA . LYS A 1 95 ? 8.115 14.647 48.922 1.00 19.91 96 LYS A CA 1
ATOM 593 C C . LYS A 1 95 ? 6.802 14.740 48.158 1.00 19.21 96 LYS A C 1
ATOM 594 O O . LYS A 1 95 ? 6.735 14.514 46.951 1.00 18.93 96 LYS A O 1
ATOM 600 N N . ASP A 1 96 ? 5.737 15.113 48.859 1.00 18.00 97 ASP A N 1
ATOM 601 C CA . ASP A 1 96 ? 4.418 15.193 48.218 1.00 18.64 97 ASP A CA 1
ATOM 602 C C . ASP A 1 96 ? 4.359 16.280 47.156 1.00 17.54 97 ASP A C 1
ATOM 603 O O . ASP A 1 96 ? 3.756 16.068 46.100 1.00 17.68 97 ASP A O 1
ATOM 608 N N . LEU A 1 97 ? 4.944 17.446 47.416 1.00 17.38 98 LEU A N 1
ATOM 609 C CA . LEU A 1 97 ? 4.970 18.540 46.456 1.00 17.07 98 LEU A CA 1
ATOM 610 C C . LEU A 1 97 ? 5.790 18.174 45.216 1.00 16.90 98 LEU A C 1
ATOM 611 O O . LEU A 1 97 ? 5.386 18.489 44.091 1.00 17.63 98 LEU A O 1
ATOM 616 N N . ARG A 1 98 ? 6.905 17.496 45.407 1.00 17.09 99 ARG A N 1
ATOM 617 C CA . ARG A 1 98 ? 7.723 17.059 44.248 1.00 16.56 99 ARG A CA 1
ATOM 618 C C . ARG A 1 98 ? 6.896 16.189 43.331 1.00 16.40 99 ARG A C 1
ATOM 619 O O . ARG A 1 98 ? 6.921 16.369 42.088 1.00 17.27 99 ARG A O 1
ATOM 627 N N . LYS A 1 99 ? 6.149 15.257 43.920 1.00 16.25 100 LYS A N 1
ATOM 628 C CA . LYS A 1 99 ? 5.322 14.347 43.132 1.00 17.11 100 LYS A CA 1
ATOM 629 C C . LYS A 1 99 ? 4.152 15.073 42.492 1.00 17.63 100 LYS A C 1
ATOM 630 O O . LYS A 1 99 ? 3.807 14.811 41.324 1.00 16.83 100 LYS A O 1
ATOM 634 N N . GLN A 1 100 ? 3.527 15.994 43.219 1.00 16.43 101 GLN A N 1
ATOM 635 C CA . GLN A 1 100 ? 2.410 16.737 42.637 1.00 17.14 101 GLN A CA 1
ATOM 636 C C . GLN A 1 100 ? 2.822 17.534 41.402 1.00 15.98 101 GLN A C 1
ATOM 637 O O . GLN A 1 100 ? 2.070 17.634 40.431 1.00 16.42 101 GLN A O 1
ATOM 643 N N . ILE A 1 101 ? 4.016 18.123 41.436 1.00 16.40 102 ILE A N 1
ATOM 644 C CA . ILE A 1 101 ? 4.519 18.866 40.294 1.00 16.33 102 ILE A CA 1
ATOM 645 C C . ILE A 1 101 ? 4.733 17.930 39.099 1.00 15.24 102 ILE A C 1
ATOM 646 O O . ILE A 1 101 ? 4.298 18.261 37.983 1.00 16.00 102 ILE A O 1
ATOM 651 N N . VAL A 1 102 ? 5.345 16.775 39.323 1.00 15.07 103 VAL A N 1
ATOM 652 C CA . VAL A 1 102 ? 5.556 15.811 38.240 1.00 16.41 103 VAL A CA 1
ATOM 653 C C . VAL A 1 102 ? 4.206 15.363 37.677 1.00 16.24 103 VAL A C 1
ATOM 654 O O . VAL A 1 102 ? 4.042 15.249 36.451 1.00 15.69 103 VAL A O 1
ATOM 658 N N . GLU A 1 103 ? 3.216 15.102 38.552 1.00 14.92 104 GLU A N 1
ATOM 659 C CA . GLU A 1 103 ? 1.915 14.653 38.049 1.00 16.16 104 GLU A CA 1
ATOM 660 C C . GLU A 1 103 ? 1.250 15.746 37.220 1.00 16.36 104 GLU A C 1
ATOM 661 O O . GLU A 1 103 ? 0.620 15.453 36.202 1.00 15.97 104 GLU A O 1
ATOM 667 N N . LEU A 1 104 ? 1.350 17.008 37.638 1.00 15.68 105 LEU A N 1
ATOM 668 C CA . LEU A 1 104 ? 0.818 18.122 36.819 1.00 16.18 105 LEU A CA 1
ATOM 669 C C . LEU A 1 104 ? 1.509 18.198 35.486 1.00 14.85 105 LEU A C 1
ATOM 670 O O . LEU A 1 104 ? 0.858 18.374 34.449 1.00 15.18 105 LEU A O 1
ATOM 675 N N . GLN A 1 105 ? 2.831 18.067 35.486 1.00 14.34 106 GLN A N 1
ATOM 676 C CA . GLN A 1 105 ? 3.571 18.160 34.238 1.00 13.73 106 GLN A CA 1
ATOM 677 C C . GLN A 1 105 ? 3.109 17.077 33.263 1.00 14.26 106 GLN A C 1
ATOM 678 O O . GLN A 1 105 ? 2.920 17.334 32.078 1.00 14.72 106 GLN A O 1
ATOM 684 N N . ARG A 1 106 ? 2.960 15.860 33.758 1.00 13.95 107 ARG A N 1
ATOM 685 C CA . ARG A 1 106 ? 2.546 14.747 32.907 1.00 14.33 107 ARG A CA 1
ATOM 686 C C . ARG A 1 106 ? 1.120 14.934 32.409 1.00 13.91 107 ARG A C 1
ATOM 687 O O . ARG A 1 106 ? 0.810 14.660 31.242 1.00 15.42 107 ARG A O 1
ATOM 695 N N . THR A 1 107 ? 0.258 15.461 33.276 1.00 13.90 108 THR A N 1
ATOM 696 C CA . THR A 1 107 ? -1.128 15.751 32.863 1.00 13.85 108 THR A CA 1
ATOM 697 C C . THR A 1 107 ? -1.159 16.817 31.764 1.00 13.00 108 THR A C 1
ATOM 698 O O . THR A 1 107 ? -1.878 16.682 30.784 1.00 13.66 108 THR A O 1
ATOM 702 N N . ILE A 1 108 ? -0.331 17.849 31.911 1.00 12.74 109 ILE A N 1
ATOM 703 C CA . ILE A 1 108 ? -0.237 18.907 30.905 1.00 14.23 109 ILE A CA 1
ATOM 704 C C . ILE A 1 108 ? 0.167 18.357 29.542 1.00 13.21 109 ILE A C 1
ATOM 705 O O . ILE A 1 108 ? -0.358 18.786 28.508 1.00 14.17 109 ILE A O 1
ATOM 710 N N . LEU A 1 109 ? 1.087 17.388 29.486 1.00 13.00 110 LEU A N 1
ATOM 711 C CA . LEU A 1 109 ? 1.442 16.802 28.216 1.00 13.50 110 LEU A CA 1
ATOM 712 C C . LEU A 1 109 ? 0.246 16.141 27.585 1.00 13.46 110 LEU A C 1
ATOM 713 O O . LEU A 1 109 ? -0.003 16.302 26.382 1.00 14.50 110 LEU A O 1
ATOM 718 N N . ALA A 1 110 ? -0.549 15.427 28.368 1.00 12.64 111 ALA A N 1
ATOM 719 C CA . ALA A 1 110 ? -1.772 14.832 27.827 1.00 13.96 111 ALA A CA 1
ATOM 720 C C . ALA A 1 110 ? -2.794 15.874 27.394 1.00 12.79 111 ALA A C 1
ATOM 721 O O . ALA A 1 110 ? -3.496 15.679 26.388 1.00 14.25 111 ALA A O 1
ATOM 723 N N . GLN A 1 111 ? -2.884 16.961 28.139 1.00 13.61 112 GLN A N 1
ATOM 724 C CA . GLN A 1 111 ? -3.813 18.045 27.806 1.00 13.79 112 GLN A CA 1
ATOM 725 C C . GLN A 1 111 ? -3.418 18.748 26.529 1.00 14.79 112 GLN A C 1
ATOM 726 O O . GLN A 1 111 ? -4.288 19.092 25.718 1.00 14.44 112 GLN A O 1
ATOM 732 N N . ARG A 1 112 ? -2.119 18.913 26.313 1.00 13.73 113 ARG A N 1
ATOM 733 C CA . ARG A 1 112 ? -1.624 19.475 25.041 1.00 14.40 113 ARG A CA 1
ATOM 734 C C . ARG A 1 112 ? -1.982 18.608 23.854 1.00 14.59 113 ARG A C 1
ATOM 735 O O . ARG A 1 112 ? -2.468 19.088 22.836 1.00 15.87 113 ARG A O 1
ATOM 743 N N . ARG A 1 113 ? -1.768 17.297 23.986 1.00 15.08 114 ARG A N 1
ATOM 744 C CA . ARG A 1 113 ? -2.084 16.382 22.906 1.00 15.67 114 ARG A CA 1
ATOM 745 C C . ARG A 1 113 ? -3.581 16.356 22.614 1.00 14.99 114 ARG A C 1
ATOM 746 O O . ARG A 1 113 ? -4.003 16.360 21.455 1.00 17.07 114 ARG A O 1
ATOM 754 N N . ASP A 1 114 ? -4.400 16.384 23.650 1.00 14.03 115 ASP A N 1
ATOM 755 C CA . ASP A 1 114 ? -5.857 16.386 23.494 1.00 13.95 115 ASP A CA 1
ATOM 756 C C . ASP A 1 114 ? -6.325 17.621 22.675 1.00 15.83 115 ASP A C 1
ATOM 757 O O . ASP A 1 114 ? -7.324 17.525 21.970 1.00 16.36 115 ASP A O 1
ATOM 762 N N . LEU A 1 115 ? -5.599 18.729 22.818 1.00 15.42 116 LEU A N 1
ATOM 763 C CA . LEU A 1 115 ? -5.926 19.994 22.131 1.00 15.79 116 LEU A CA 1
ATOM 764 C C . LEU A 1 115 ? -5.190 20.168 20.818 1.00 16.70 116 LEU A C 1
ATOM 765 O O . LEU A 1 115 ? -5.411 21.174 20.131 1.00 16.30 116 LEU A O 1
ATOM 770 N N . GLN A 1 116 ? -4.352 19.215 20.433 1.00 15.94 117 GLN A N 1
ATOM 771 C CA . GLN A 1 116 ? -3.533 19.317 19.248 1.00 16.51 117 GLN A CA 1
ATOM 772 C C . GLN A 1 116 ? -2.652 20.564 19.260 1.00 18.40 117 GLN A C 1
ATOM 773 O O . GLN A 1 116 ? -2.421 21.199 18.212 1.00 18.51 117 GLN A O 1
ATOM 779 N N . ILE A 1 117 ? -2.154 20.929 20.444 1.00 15.68 118 ILE A N 1
ATOM 780 C CA . ILE A 1 117 ? -1.122 21.950 20.563 1.00 16.00 118 ILE A CA 1
ATOM 781 C C . ILE A 1 117 ? 0.209 21.406 21.073 1.00 16.31 118 ILE A C 1
ATOM 782 O O . ILE A 1 117 ? 1.119 22.174 21.386 1.00 17.17 118 ILE A O 1
ATOM 787 N N . HIS A 1 118 ? 0.331 20.081 21.103 1.00 16.97 119 HIS A N 1
ATOM 788 C CA . HIS A 1 118 ? 1.662 19.476 21.242 1.00 16.88 119 HIS A CA 1
ATOM 789 C C . HIS A 1 118 ? 2.458 19.752 19.983 1.00 17.06 119 HIS A C 1
ATOM 790 O O . HIS A 1 118 ? 1.887 20.054 18.946 1.00 18.34 119 HIS A O 1
ATOM 797 N N . SER A 1 119 ? 3.766 19.628 20.040 1.00 16.38 120 SER A N 1
ATOM 798 C CA . SER A 1 119 ? 4.588 19.939 18.849 1.00 17.26 120 SER A CA 1
ATOM 799 C C . SER A 1 119 ? 4.326 19.086 17.640 1.00 20.77 120 SER A C 1
ATOM 800 O O . SER A 1 119 ? 4.362 19.599 16.497 1.00 24.71 120 SER A O 1
ATOM 803 N N . HIS A 1 120 ? 4.131 17.797 17.826 1.00 21.61 121 HIS A N 1
ATOM 804 C CA . HIS A 1 120 ? 3.837 16.991 16.593 1.00 31.11 121 HIS A CA 1
ATOM 805 C C . HIS A 1 120 ? 2.722 17.569 15.666 1.00 31.23 121 HIS A C 1
ATOM 806 O O . HIS A 1 120 ? 2.874 17.602 14.413 1.00 31.88 121 HIS A O 1
ATOM 813 N N . ALA A 1 121 ? 1.635 18.044 16.278 1.00 27.36 122 ALA A N 1
ATOM 814 C CA . ALA A 1 121 ? 0.520 18.661 15.556 1.00 29.42 122 ALA A CA 1
ATOM 815 C C . ALA A 1 121 ? 0.828 20.027 14.951 1.00 32.77 122 ALA A C 1
ATOM 816 O O . ALA A 1 121 ? 0.360 20.324 13.867 1.00 35.48 122 ALA A O 1
ATOM 818 N N . THR A 1 122 ? 1.526 20.885 15.695 1.00 30.26 123 THR A N 1
ATOM 819 C CA . THR A 1 122 ? 1.692 22.299 15.303 1.00 30.55 123 THR A CA 1
ATOM 820 C C . THR A 1 122 ? 2.907 22.553 14.407 1.00 38.49 123 THR A C 1
ATOM 821 O O . THR A 1 122 ? 2.923 23.535 13.658 1.00 39.05 123 THR A O 1
ATOM 825 N N . ASN A 1 123 ? 3.945 21.718 14.509 1.00 43.37 124 ASN A N 1
ATOM 826 C CA . ASN A 1 123 ? 5.261 22.079 13.930 1.00 45.77 124 ASN A CA 1
ATOM 827 C C . ASN A 1 123 ? 5.340 21.735 12.435 1.00 49.73 124 ASN A C 1
ATOM 828 O O . ASN A 1 123 ? 4.685 20.803 11.965 1.00 47.55 124 ASN A O 1
ATOM 833 N N . VAL B 1 22 ? -32.357 25.877 18.786 1.00 58.98 23 VAL B N 1
ATOM 834 C CA . VAL B 1 22 ? -32.143 25.280 17.432 1.00 50.43 23 VAL B CA 1
ATOM 835 C C . VAL B 1 22 ? -30.679 24.890 17.167 1.00 46.18 23 VAL B C 1
ATOM 836 O O . VAL B 1 22 ? -30.414 24.103 16.259 1.00 46.69 23 VAL B O 1
ATOM 838 N N . ASP B 1 23 ? -29.740 25.433 17.942 1.00 38.23 24 ASP B N 1
ATOM 839 C CA . ASP B 1 23 ? -28.338 25.108 17.778 1.00 36.97 24 ASP B CA 1
ATOM 840 C C . ASP B 1 23 ? -27.800 24.200 18.888 1.00 29.03 24 ASP B C 1
ATOM 841 O O . ASP B 1 23 ? -26.576 24.032 18.999 1.00 31.03 24 ASP B O 1
ATOM 846 N N . THR B 1 24 ? -28.691 23.627 19.690 1.00 26.05 25 THR B N 1
ATOM 847 C CA . THR B 1 24 ? -28.254 22.690 20.758 1.00 24.12 25 THR B CA 1
ATOM 848 C C . THR B 1 24 ? -29.289 21.594 20.984 1.00 26.06 25 THR B C 1
ATOM 849 O O . THR B 1 24 ? -30.236 21.428 20.205 1.00 25.91 25 THR B O 1
ATOM 853 N N . ILE B 1 25 ? -29.059 20.772 22.011 1.00 21.46 26 ILE B N 1
ATOM 854 C CA . ILE B 1 25 ? -29.880 19.630 22.353 1.00 22.36 26 ILE B CA 1
ATOM 855 C C . ILE B 1 25 ? -30.097 19.663 23.857 1.00 20.63 26 ILE B C 1
ATOM 856 O O . ILE B 1 25 ? -29.171 19.932 24.602 1.00 23.01 26 ILE B O 1
ATOM 861 N N . ASP B 1 26 ? -31.318 19.370 24.306 1.00 21.96 27 ASP B N 1
ATOM 862 C CA . ASP B 1 26 ? -31.610 19.299 25.728 1.00 24.45 27 ASP B CA 1
ATOM 863 C C . ASP B 1 26 ? -30.981 18.026 26.314 1.00 21.19 27 ASP B C 1
ATOM 864 O O . ASP B 1 26 ? -30.967 16.984 25.653 1.00 24.12 27 ASP B O 1
ATOM 869 N N . PRO B 1 27 ? -30.515 18.098 27.554 1.00 22.81 28 PRO B N 1
ATOM 870 C CA . PRO B 1 27 ? -29.983 16.875 28.163 1.00 24.06 28 PRO B CA 1
ATOM 871 C C . PRO B 1 27 ? -31.087 15.894 28.538 1.00 23.17 28 PRO B C 1
ATOM 872 O O . PRO B 1 27 ? -32.214 16.336 28.887 1.00 23.31 28 PRO B O 1
ATOM 876 N N . PRO B 1 28 ? -30.792 14.582 28.470 1.00 24.36 29 PRO B N 1
ATOM 877 C CA . PRO B 1 28 ? -31.753 13.581 28.903 1.00 23.27 29 PRO B CA 1
ATOM 878 C C . PRO B 1 28 ? -32.013 13.714 30.420 1.00 22.97 29 PRO B C 1
ATOM 879 O O . PRO B 1 28 ? -31.077 13.638 31.239 1.00 23.67 29 PRO B O 1
ATOM 883 N N . SER B 1 29 ? -33.278 13.876 30.813 1.00 24.04 30 SER B N 1
ATOM 884 C CA A SER B 1 29 ? -33.608 14.158 32.217 0.60 27.01 30 SER B CA 1
ATOM 885 C CA B SER B 1 29 ? -33.596 14.165 32.219 0.40 24.58 30 SER B CA 1
ATOM 886 C C . SER B 1 29 ? -33.126 13.086 33.194 1.00 25.34 30 SER B C 1
ATOM 887 O O . SER B 1 29 ? -32.613 13.389 34.300 1.00 24.13 30 SER B O 1
ATOM 892 N N . HIS B 1 30 ? -33.258 11.825 32.775 1.00 22.18 31 HIS B N 1
ATOM 893 C CA . HIS B 1 30 ? -32.894 10.706 33.624 1.00 21.57 31 HIS B CA 1
ATOM 894 C C . HIS B 1 30 ? -31.406 10.669 34.021 1.00 20.83 31 HIS B C 1
ATOM 895 O O . HIS B 1 30 ? -31.050 10.109 35.056 1.00 23.01 31 HIS B O 1
ATOM 902 N N . ALA B 1 31 ? -30.564 11.327 33.217 1.00 21.06 32 ALA B N 1
ATOM 903 C CA . ALA B 1 31 ? -29.125 11.262 33.417 1.00 22.40 32 ALA B CA 1
ATOM 904 C C . ALA B 1 31 ? -28.623 12.195 34.497 1.00 20.38 32 ALA B C 1
ATOM 905 O O . ALA B 1 31 ? -27.458 12.086 34.938 1.00 21.32 32 ALA B O 1
ATOM 907 N N . GLY B 1 32 ? -29.445 13.141 34.954 1.00 19.06 33 GLY B N 1
ATOM 908 C CA . GLY B 1 32 ? -29.036 13.911 36.110 1.00 19.63 33 GLY B CA 1
ATOM 909 C C . GLY B 1 32 ? -27.870 14.886 35.860 1.00 18.63 33 GLY B C 1
ATOM 910 O O . GLY B 1 32 ? -26.919 14.974 36.642 1.00 19.95 33 GLY B O 1
ATOM 911 N N . LEU B 1 33 ? -27.976 15.642 34.779 1.00 17.23 34 LEU B N 1
ATOM 912 C CA . LEU B 1 33 ? -27.085 16.782 34.582 1.00 16.82 34 LEU B CA 1
ATOM 913 C C . LEU B 1 33 ? -27.305 17.792 35.691 1.00 17.72 34 LEU B C 1
ATOM 914 O O . LEU B 1 33 ? -28.447 18.219 35.919 1.00 19.51 34 LEU B O 1
ATOM 919 N N . GLU B 1 34 ? -26.268 18.182 36.406 1.00 17.13 35 GLU B N 1
ATOM 920 C CA . GLU B 1 34 ? -26.413 19.207 37.441 1.00 17.90 35 GLU B CA 1
ATOM 921 C C . GLU B 1 34 ? -26.696 20.549 36.790 1.00 18.08 35 GLU B C 1
ATOM 922 O O . GLU B 1 34 ? -26.165 20.861 35.746 1.00 17.46 35 GLU B O 1
ATOM 928 N N . LYS B 1 35 ? -27.596 21.353 37.392 1.00 18.44 36 LYS B N 1
ATOM 929 C CA . LYS B 1 35 ? -27.972 22.577 36.705 1.00 20.12 36 LYS B CA 1
ATOM 930 C C . LYS B 1 35 ? -26.811 23.506 36.387 1.00 18.24 36 LYS B C 1
ATOM 931 O O . LYS B 1 35 ? -26.761 24.062 35.268 1.00 19.08 36 LYS B O 1
ATOM 935 N N . LYS B 1 36 ? -25.853 23.630 37.281 1.00 17.74 37 LYS B N 1
ATOM 936 C CA . LYS B 1 36 ? -24.681 24.464 37.050 1.00 18.54 37 LYS B CA 1
ATOM 937 C C . LYS B 1 36 ? -23.720 23.904 35.977 1.00 18.17 37 LYS B C 1
ATOM 938 O O . LYS B 1 36 ? -22.831 24.618 35.503 1.00 18.90 37 LYS B O 1
ATOM 944 N N . ALA B 1 37 ? -23.924 22.644 35.591 1.00 16.78 38 ALA B N 1
ATOM 945 C CA . ALA B 1 37 ? -23.177 22.067 34.472 1.00 15.32 38 ALA B CA 1
ATOM 946 C C . ALA B 1 37 ? -23.746 22.408 33.093 1.00 17.07 38 ALA B C 1
ATOM 947 O O . ALA B 1 37 ? -23.155 22.118 32.073 1.00 16.63 38 ALA B O 1
ATOM 949 N N . GLU B 1 38 ? -24.925 23.029 33.041 1.00 17.23 39 GLU B N 1
ATOM 950 C CA . GLU B 1 38 ? -25.545 23.336 31.752 1.00 17.76 39 GLU B CA 1
ATOM 951 C C . GLU B 1 38 ? -24.697 24.148 30.755 1.00 15.57 39 GLU B C 1
ATOM 952 O O . GLU B 1 38 ? -24.665 23.805 29.581 1.00 18.05 39 GLU B O 1
ATOM 958 N N . PRO B 1 39 ? -23.983 25.189 31.214 1.00 17.10 40 PRO B N 1
ATOM 959 C CA . PRO B 1 39 ? -23.175 25.919 30.216 1.00 17.15 40 PRO B CA 1
ATOM 960 C C . PRO B 1 39 ? -22.052 25.063 29.634 1.00 16.88 40 PRO B C 1
ATOM 961 O O . PRO B 1 39 ? -21.721 25.207 28.459 1.00 18.01 40 PRO B O 1
ATOM 965 N N . PHE B 1 40 ? -21.544 24.121 30.437 1.00 15.21 41 PHE B N 1
ATOM 966 C CA . PHE B 1 40 ? -20.535 23.174 29.934 1.00 15.68 41 PHE B CA 1
ATOM 967 C C . PHE B 1 40 ? -21.166 22.232 28.906 1.00 16.02 41 PHE B C 1
ATOM 968 O O . PHE B 1 40 ? -20.606 21.979 27.843 1.00 16.13 41 PHE B O 1
ATOM 976 N N . TRP B 1 41 ? -22.337 21.684 29.249 1.00 15.38 42 TRP B N 1
ATOM 977 C CA . TRP B 1 41 ? -23.104 20.833 28.363 1.00 15.24 42 TRP B CA 1
ATOM 978 C C . TRP B 1 41 ? -23.273 21.449 26.981 1.00 15.10 42 TRP B C 1
ATOM 979 O O . TRP B 1 41 ? -22.966 20.831 25.987 1.00 15.62 42 TRP B O 1
ATOM 990 N N . HIS B 1 42 ? -23.768 22.692 26.937 1.00 16.12 43 HIS B N 1
ATOM 991 C CA . HIS B 1 42 ? -24.039 23.286 25.640 1.00 17.40 43 HIS B CA 1
ATOM 992 C C . HIS B 1 42 ? -22.781 23.538 24.842 1.00 16.10 43 HIS B C 1
ATOM 993 O O . HIS B 1 42 ? -22.797 23.363 23.634 1.00 17.92 43 HIS B O 1
ATOM 1000 N N . ASP B 1 43 ? -21.684 23.892 25.511 1.00 15.88 44 ASP B N 1
ATOM 1001 C CA . ASP B 1 43 ? -20.417 24.075 24.822 1.00 15.40 44 ASP B CA 1
ATOM 1002 C C . ASP B 1 43 ? -20.001 22.768 24.136 1.00 14.79 44 ASP B C 1
ATOM 1003 O O . ASP B 1 43 ? -19.571 22.741 22.994 1.00 16.07 44 ASP B O 1
ATOM 1008 N N . ASN B 1 44 ? -20.128 21.652 24.859 1.00 15.16 45 ASN B N 1
ATOM 1009 C CA . ASN B 1 44 ? -19.751 20.377 24.276 1.00 15.81 45 ASN B CA 1
ATOM 1010 C C . ASN B 1 44 ? -20.666 19.955 23.121 1.00 15.04 45 ASN B C 1
ATOM 1011 O O . ASN B 1 44 ? -20.190 19.497 22.093 1.00 15.73 45 ASN B O 1
ATOM 1016 N N . ILE B 1 45 ? -21.973 20.139 23.273 1.00 15.75 46 ILE B N 1
ATOM 1017 C CA . ILE B 1 45 ? -22.901 19.771 22.209 1.00 16.35 46 ILE B CA 1
ATOM 1018 C C . ILE B 1 45 ? -22.591 20.527 20.921 1.00 16.24 46 ILE B C 1
ATOM 1019 O O . ILE B 1 45 ? -22.629 19.961 19.822 1.00 16.72 46 ILE B O 1
ATOM 1024 N N . ARG B 1 46 ? -22.223 21.798 21.076 1.00 17.26 47 ARG B N 1
ATOM 1025 C CA . ARG B 1 46 ? -21.926 22.639 19.922 1.00 18.29 47 ARG B CA 1
ATOM 1026 C C . ARG B 1 46 ? -20.565 22.383 19.285 1.00 19.89 47 ARG B C 1
ATOM 1027 O O . ARG B 1 46 ? -20.166 23.105 18.367 1.00 24.18 47 ARG B O 1
ATOM 1035 N N . SER B 1 47 ? -19.830 21.361 19.740 1.00 17.42 48 SER B N 1
ATOM 1036 C CA . SER B 1 47 ? -18.521 21.069 19.238 1.00 17.58 48 SER B CA 1
ATOM 1037 C C . SER B 1 47 ? -18.443 19.928 18.210 1.00 16.74 48 SER B C 1
ATOM 1038 O O . SER B 1 47 ? -17.362 19.601 17.710 1.00 19.59 48 SER B O 1
ATOM 1041 N N . LYS B 1 48 ? -19.587 19.310 17.902 1.00 16.61 49 LYS B N 1
ATOM 1042 C CA . LYS B 1 48 ? -19.704 18.460 16.721 1.00 17.82 49 LYS B CA 1
ATOM 1043 C C . LYS B 1 48 ? -21.104 18.626 16.157 1.00 18.36 49 LYS B C 1
ATOM 1044 O O . LYS B 1 48 ? -21.986 19.150 16.801 1.00 20.33 49 LYS B O 1
ATOM 1050 N N . ALA B 1 49 ? -21.294 18.110 14.951 1.00 21.68 50 ALA B N 1
ATOM 1051 C CA . ALA B 1 49 ? -22.592 18.289 14.263 1.00 20.99 50 ALA B CA 1
ATOM 1052 C C . ALA B 1 49 ? -23.751 17.797 15.101 1.00 21.37 50 ALA B C 1
ATOM 1053 O O . ALA B 1 49 ? -23.685 16.699 15.674 1.00 21.44 50 ALA B O 1
ATOM 1055 N N . LEU B 1 50 ? -24.846 18.568 15.159 1.00 22.15 51 LEU B N 1
ATOM 1056 C CA . LEU B 1 50 ? -25.982 18.166 15.968 1.00 24.77 51 LEU B CA 1
ATOM 1057 C C . LEU B 1 50 ? -26.513 16.792 15.617 1.00 23.48 51 LEU B C 1
ATOM 1058 O O . LEU B 1 50 ? -26.877 16.029 16.511 1.00 25.25 51 LEU B O 1
ATOM 1063 N N . ASP B 1 51 ? -26.521 16.447 14.326 1.00 26.28 52 ASP B N 1
ATOM 1064 C CA . ASP B 1 51 ? -27.037 15.150 13.894 1.00 27.43 52 ASP B CA 1
ATOM 1065 C C . ASP B 1 51 ? -26.139 13.950 14.219 1.00 25.92 52 ASP B C 1
ATOM 1066 O O . ASP B 1 51 ? -26.542 12.811 14.018 1.00 30.62 52 ASP B O 1
ATOM 1071 N N . SER B 1 52 ? -24.937 14.202 14.744 1.00 22.60 53 SER B N 1
ATOM 1072 C CA . SER B 1 52 ? -24.024 13.130 15.125 1.00 22.63 53 SER B CA 1
ATOM 1073 C C . SER B 1 52 ? -24.114 12.742 16.606 1.00 24.10 53 SER B C 1
ATOM 1074 O O . SER B 1 52 ? -23.400 11.819 17.032 1.00 28.41 53 SER B O 1
ATOM 1077 N N . TRP B 1 53 ? -24.951 13.431 17.371 1.00 18.85 54 TRP B N 1
ATOM 1078 C CA . TRP B 1 53 ? -25.195 13.097 18.769 1.00 18.56 54 TRP B CA 1
ATOM 1079 C C . TRP B 1 53 ? -26.227 11.974 18.881 1.00 20.94 54 TRP B C 1
ATOM 1080 O O . TRP B 1 53 ? -27.427 12.222 18.744 1.00 22.58 54 TRP B O 1
ATOM 1091 N N . THR B 1 54 ? -25.773 10.742 19.139 1.00 19.39 55 THR B N 1
ATOM 1092 C CA . THR B 1 54 ? -26.718 9.649 19.406 1.00 18.35 55 THR B CA 1
ATOM 1093 C C . THR B 1 54 ? -27.268 9.761 20.817 1.00 17.61 55 THR B C 1
ATOM 1094 O O . THR B 1 54 ? -26.694 10.451 21.651 1.00 17.70 55 THR B O 1
ATOM 1098 N N . PRO B 1 55 ? -28.370 9.061 21.129 1.00 18.06 56 PRO B N 1
ATOM 1099 C CA . PRO B 1 55 ? -28.864 9.083 22.506 1.00 17.33 56 PRO B CA 1
ATOM 1100 C C . PRO B 1 55 ? -27.797 8.569 23.498 1.00 16.51 56 PRO B C 1
ATOM 1101 O O . PRO B 1 55 ? -27.676 9.108 24.591 1.00 17.60 56 PRO B O 1
ATOM 1105 N N . ALA B 1 56 ? -27.030 7.563 23.072 1.00 16.45 57 ALA B N 1
ATOM 1106 C CA . ALA B 1 56 ? -25.942 7.063 23.925 1.00 16.08 57 ALA B CA 1
ATOM 1107 C C . ALA B 1 56 ? -24.902 8.138 24.185 1.00 15.98 57 ALA B C 1
ATOM 1108 O O . ALA B 1 56 ? -24.410 8.284 25.333 1.00 15.72 57 ALA B O 1
ATOM 1110 N N . ASP B 1 57 ? -24.539 8.870 23.137 1.00 15.80 58 ASP B N 1
ATOM 1111 C CA . ASP B 1 57 ? -23.568 9.961 23.302 1.00 16.36 58 ASP B CA 1
ATOM 1112 C C . ASP B 1 57 ? -24.083 11.016 24.260 1.00 15.43 58 ASP B C 1
ATOM 1113 O O . ASP B 1 57 ? -23.327 11.603 25.031 1.00 17.14 58 ASP B O 1
ATOM 1118 N N . LEU B 1 58 ? -25.376 11.322 24.193 1.00 15.66 59 LEU B N 1
ATOM 1119 C CA . LEU B 1 58 ? -25.933 12.334 25.092 1.00 16.78 59 LEU B CA 1
ATOM 1120 C C . LEU B 1 58 ? -25.822 11.922 26.547 1.00 16.36 59 LEU B C 1
ATOM 1121 O O . LEU B 1 58 ? -25.552 12.770 27.411 1.00 17.56 59 LEU B O 1
ATOM 1126 N N . LEU B 1 59 ? -26.000 10.623 26.840 1.00 16.47 60 LEU B N 1
ATOM 1127 C CA . LEU B 1 59 ? -25.797 10.136 28.206 1.00 16.54 60 LEU B CA 1
ATOM 1128 C C . LEU B 1 59 ? -24.350 10.381 28.650 1.00 16.61 60 LEU B C 1
ATOM 1129 O O . LEU B 1 59 ? -24.070 10.869 29.739 1.00 16.80 60 LEU B O 1
ATOM 1134 N N . ALA B 1 60 ? -23.423 10.013 27.785 1.00 15.95 61 ALA B N 1
ATOM 1135 C CA . ALA B 1 60 ? -21.998 10.180 28.106 1.00 16.01 61 ALA B CA 1
ATOM 1136 C C . ALA B 1 60 ? -21.630 11.641 28.287 1.00 16.37 61 ALA B C 1
ATOM 1137 O O . ALA B 1 60 ? -20.814 12.010 29.157 1.00 15.67 61 ALA B O 1
ATOM 1139 N N . ALA B 1 61 ? -22.237 12.502 27.499 1.00 15.63 62 ALA B N 1
ATOM 1140 C CA . ALA B 1 61 ? -21.961 13.926 27.562 1.00 15.77 62 ALA B CA 1
ATOM 1141 C C . ALA B 1 61 ? -22.444 14.566 28.862 1.00 14.52 62 ALA B C 1
ATOM 1142 O O . ALA B 1 61 ? -21.866 15.563 29.309 1.00 15.56 62 ALA B O 1
ATOM 1144 N N . VAL B 1 62 ? -23.475 13.983 29.480 1.00 15.13 63 VAL B N 1
ATOM 1145 C CA . VAL B 1 62 ? -23.871 14.454 30.780 1.00 14.18 63 VAL B CA 1
ATOM 1146 C C . VAL B 1 62 ? -22.741 14.312 31.791 1.00 14.83 63 VAL B C 1
ATOM 1147 O O . VAL B 1 62 ? -22.442 15.193 32.572 1.00 15.49 63 VAL B O 1
ATOM 1151 N N . GLU B 1 63 ? -22.105 13.127 31.780 1.00 13.83 64 GLU B N 1
ATOM 1152 C CA . GLU B 1 63 ? -21.006 12.918 32.704 1.00 14.43 64 GLU B CA 1
ATOM 1153 C C . GLU B 1 63 ? -19.774 13.736 32.424 1.00 14.43 64 GLU B C 1
ATOM 1154 O O . GLU B 1 63 ? -19.043 14.126 33.350 1.00 15.11 64 GLU B O 1
ATOM 1160 N N . LEU B 1 64 ? -19.515 14.018 31.143 1.00 14.36 65 LEU B N 1
ATOM 1161 C CA . LEU B 1 64 ? -18.441 14.936 30.805 1.00 13.44 65 LEU B CA 1
ATOM 1162 C C . LEU B 1 64 ? -18.698 16.322 31.410 1.00 13.75 65 LEU B C 1
ATOM 1163 O O . LEU B 1 64 ? -17.857 16.891 32.081 1.00 13.62 65 LEU B O 1
ATOM 1168 N N . ALA B 1 65 ? -19.895 16.843 31.137 1.00 13.74 66 ALA B N 1
ATOM 1169 C CA . ALA B 1 65 ? -20.247 18.175 31.665 1.00 14.49 66 ALA B CA 1
ATOM 1170 C C . ALA B 1 65 ? -20.249 18.233 33.196 1.00 13.83 66 ALA B C 1
ATOM 1171 O O . ALA B 1 65 ? -19.736 19.180 33.799 1.00 13.66 66 ALA B O 1
ATOM 1173 N N . ASN B 1 66 ? -20.806 17.190 33.832 1.00 13.10 67 ASN B N 1
ATOM 1174 C CA . ASN B 1 66 ? -20.794 17.130 35.275 1.00 13.42 67 ASN B CA 1
ATOM 1175 C C . ASN B 1 66 ? -19.344 17.144 35.810 1.00 13.76 67 ASN B C 1
ATOM 1176 O O . ASN B 1 66 ? -19.026 17.813 36.781 1.00 14.55 67 ASN B O 1
ATOM 1181 N N . ASN B 1 67 ? -18.435 16.413 35.150 1.00 13.94 68 ASN B N 1
ATOM 1182 C CA . ASN B 1 67 ? -17.053 16.428 35.593 1.00 12.86 68 ASN B CA 1
ATOM 1183 C C . ASN B 1 67 ? -16.376 17.784 35.428 1.00 14.22 68 ASN B C 1
ATOM 1184 O O . ASN B 1 67 ? -15.579 18.206 36.271 1.00 13.24 68 ASN B O 1
ATOM 1189 N N . GLN B 1 68 ? -16.645 18.457 34.306 1.00 13.23 69 GLN B N 1
ATOM 1190 C CA . GLN B 1 68 ? -16.049 19.774 34.063 1.00 14.17 69 GLN B CA 1
ATOM 1191 C C . GLN B 1 68 ? -16.520 20.786 35.112 1.00 13.79 69 GLN B C 1
ATOM 1192 O O . GLN B 1 68 ? -15.727 21.531 35.663 1.00 14.68 69 GLN B O 1
ATOM 1198 N N . LEU B 1 69 ? -17.818 20.760 35.416 1.00 14.09 70 LEU B N 1
ATOM 1199 C CA . LEU B 1 69 ? -18.314 21.549 36.540 1.00 14.83 70 LEU B CA 1
ATOM 1200 C C . LEU B 1 69 ? -17.614 21.193 37.834 1.00 13.68 70 LEU B C 1
ATOM 1201 O O . LEU B 1 69 ? -17.146 22.059 38.583 1.00 15.14 70 LEU B O 1
ATOM 1206 N N . TYR B 1 70 ? -17.480 19.878 38.093 1.00 13.91 71 TYR B N 1
ATOM 1207 C CA . TYR B 1 70 ? -16.971 19.466 39.387 1.00 13.63 71 TYR B CA 1
ATOM 1208 C C . TYR B 1 70 ? -15.542 19.875 39.646 1.00 14.67 71 TYR B C 1
ATOM 1209 O O . TYR B 1 70 ? -15.182 20.157 40.773 1.00 15.81 71 TYR B O 1
ATOM 1218 N N . ILE B 1 71 ? -14.709 19.963 38.619 1.00 14.27 72 ILE B N 1
ATOM 1219 C CA . ILE B 1 71 ? -13.357 20.501 38.824 1.00 14.84 72 ILE B CA 1
ATOM 1220 C C . ILE B 1 71 ? -13.389 21.895 39.453 1.00 15.87 72 ILE B C 1
ATOM 1221 O O . ILE B 1 71 ? -12.616 22.191 40.342 1.00 16.47 72 ILE B O 1
ATOM 1226 N N . THR B 1 72 ? -14.318 22.730 38.979 1.00 16.22 73 THR B N 1
ATOM 1227 C CA . THR B 1 72 ? -14.400 24.106 39.491 1.00 16.58 73 THR B CA 1
ATOM 1228 C C . THR B 1 72 ? -14.817 24.118 40.952 1.00 15.94 73 THR B C 1
ATOM 1229 O O . THR B 1 72 ? -14.357 24.953 41.738 1.00 18.16 73 THR B O 1
ATOM 1233 N N . VAL B 1 73 ? -15.658 23.159 41.325 1.00 15.38 74 VAL B N 1
ATOM 1234 C CA . VAL B 1 73 ? -16.103 23.012 42.697 1.00 17.55 74 VAL B CA 1
ATOM 1235 C C . VAL B 1 73 ? -14.966 22.564 43.587 1.00 16.97 74 VAL B C 1
ATOM 1236 O O . VAL B 1 73 ? -14.708 23.145 44.655 1.00 17.93 74 VAL B O 1
ATOM 1240 N N . LEU B 1 74 ? -14.246 21.531 43.158 1.00 16.34 75 LEU B N 1
ATOM 1241 C CA . LEU B 1 74 ? -13.120 21.051 43.945 1.00 16.35 75 LEU B CA 1
ATOM 1242 C C . LEU B 1 74 ? -12.005 22.074 44.039 1.00 16.00 75 LEU B C 1
ATOM 1243 O O . LEU B 1 74 ? -11.360 22.159 45.069 1.00 17.35 75 LEU B O 1
ATOM 1248 N N . ARG B 1 75 ? -11.755 22.841 42.969 1.00 16.43 76 ARG B N 1
ATOM 1249 C CA . ARG B 1 75 ? -10.736 23.881 43.058 1.00 16.99 76 ARG B CA 1
ATOM 1250 C C . ARG B 1 75 ? -11.098 24.938 44.112 1.00 16.50 76 ARG B C 1
ATOM 1251 O O . ARG B 1 75 ? -10.233 25.391 44.861 1.00 17.05 76 ARG B O 1
ATOM 1259 N N . LYS B 1 76 ? -12.377 25.282 44.177 1.00 17.27 77 LYS B N 1
ATOM 1260 C CA . LYS B 1 76 ? -12.823 26.220 45.214 1.00 19.58 77 LYS B CA 1
ATOM 1261 C C . LYS B 1 76 ? -12.561 25.665 46.608 1.00 18.46 77 LYS B C 1
ATOM 1262 O O . LYS B 1 76 ? -12.068 26.385 47.492 1.00 20.71 77 LYS B O 1
ATOM 1268 N N . ASP B 1 77 ? -12.838 24.378 46.820 1.00 18.13 78 ASP B N 1
ATOM 1269 C CA . ASP B 1 77 ? -12.589 23.734 48.115 1.00 18.86 78 ASP B CA 1
ATOM 1270 C C . ASP B 1 77 ? -11.109 23.726 48.407 1.00 19.06 78 ASP B C 1
ATOM 1271 O O . ASP B 1 77 ? -10.686 23.955 49.525 1.00 20.63 78 ASP B O 1
ATOM 1276 N N . LEU B 1 78 ? -10.299 23.415 47.396 1.00 17.41 79 LEU B N 1
ATOM 1277 C CA . LEU B 1 78 ? -8.870 23.375 47.567 1.00 18.10 79 LEU B CA 1
ATOM 1278 C C . LEU B 1 78 ? -8.289 24.715 47.954 1.00 18.88 79 LEU B C 1
ATOM 1279 O O . LEU B 1 78 ? -7.480 24.792 48.866 1.00 19.51 79 LEU B O 1
ATOM 1284 N N . ARG B 1 79 ? -8.705 25.753 47.266 1.00 18.08 80 ARG B N 1
ATOM 1285 C CA . ARG B 1 79 ? -8.188 27.105 47.542 1.00 19.02 80 ARG B CA 1
ATOM 1286 C C . ARG B 1 79 ? -8.590 27.516 48.967 1.00 21.18 80 ARG B C 1
ATOM 1287 O O . ARG B 1 79 ? -7.779 28.113 49.659 1.00 22.73 80 ARG B O 1
ATOM 1295 N N . LYS B 1 80 ? -9.796 27.158 49.385 1.00 20.26 81 LYS B N 1
ATOM 1296 C CA . LYS B 1 80 ? -10.220 27.415 50.775 1.00 21.72 81 LYS B CA 1
ATOM 1297 C C . LYS B 1 80 ? -9.294 26.736 51.779 1.00 24.25 81 LYS B C 1
ATOM 1298 O O . LYS B 1 80 ? -8.807 27.360 52.747 1.00 25.70 81 LYS B O 1
ATOM 1304 N N . GLU B 1 81 ? -9.004 25.456 51.559 1.00 20.68 82 GLU B N 1
ATOM 1305 C CA . GLU B 1 81 ? -8.139 24.726 52.468 1.00 21.26 82 GLU B CA 1
ATOM 1306 C C . GLU B 1 81 ? -6.707 25.281 52.455 1.00 22.31 82 GLU B C 1
ATOM 1307 O O . GLU B 1 81 ? -6.029 25.327 53.498 1.00 23.45 82 GLU B O 1
ATOM 1313 N N . GLU B 1 82 ? -6.240 25.724 51.292 1.00 21.21 83 GLU B N 1
ATOM 1314 C CA . GLU B 1 82 ? -4.893 26.280 51.185 1.00 22.23 83 GLU B CA 1
ATOM 1315 C C . GLU B 1 82 ? -4.709 27.607 51.927 1.00 25.87 83 GLU B C 1
ATOM 1316 O O . GLU B 1 82 ? -3.566 27.949 52.271 1.00 27.14 83 GLU B O 1
ATOM 1322 N N . ARG B 1 83 ? -5.801 28.335 52.161 1.00 25.71 84 ARG B N 1
ATOM 1323 C CA . ARG B 1 83 ? -5.720 29.612 52.866 1.00 29.47 84 ARG B CA 1
ATOM 1324 C C . ARG B 1 83 ? -5.627 29.404 54.371 1.00 32.81 84 ARG B C 1
ATOM 1325 O O . ARG B 1 83 ? -5.272 30.350 55.089 1.00 38.07 84 ARG B O 1
ATOM 1333 N N . ILE B 1 84 ? -5.921 28.199 54.856 1.00 30.75 85 ILE B N 1
ATOM 1334 C CA . ILE B 1 84 ? -5.888 27.912 56.295 1.00 33.21 85 ILE B CA 1
ATOM 1335 C C . ILE B 1 84 ? -4.445 27.651 56.732 1.00 40.04 85 ILE B C 1
ATOM 1336 O O . ILE B 1 84 ? -3.747 26.851 56.129 1.00 39.37 85 ILE B O 1
ATOM 1341 N N . ARG B 1 85 ? -3.992 28.349 57.774 1.00 43.26 86 ARG B N 1
ATOM 1342 C CA . ARG B 1 85 ? -2.635 28.167 58.303 1.00 46.56 86 ARG B CA 1
ATOM 1343 C C . ARG B 1 85 ? -2.710 27.768 59.768 1.00 50.94 86 ARG B C 1
ATOM 1344 O O . ARG B 1 85 ? -3.682 28.081 60.456 1.00 51.36 86 ARG B O 1
ATOM 1352 N N . GLY B 1 86 ? -1.684 27.062 60.238 1.00 51.59 87 GLY B N 1
ATOM 1353 C CA . GLY B 1 86 ? -1.609 26.637 61.628 1.00 51.84 87 GLY B CA 1
ATOM 1354 C C . GLY B 1 86 ? -2.271 25.296 61.878 1.00 54.41 87 GLY B C 1
ATOM 1355 O O . GLY B 1 86 ? -2.347 24.449 60.979 1.00 53.69 87 GLY B O 1
ATOM 1356 N N . GLU B 1 87 ? -2.763 25.117 63.105 1.00 51.07 88 GLU B N 1
ATOM 1357 C CA . GLU B 1 87 ? -3.258 23.825 63.587 1.00 52.75 88 GLU B CA 1
ATOM 1358 C C . GLU B 1 87 ? -4.452 23.264 62.812 1.00 52.03 88 GLU B C 1
ATOM 1359 O O . GLU B 1 87 ? -4.599 22.049 62.722 1.00 51.80 88 GLU B O 1
ATOM 1361 N N . GLU B 1 88 ? -5.302 24.135 62.269 1.00 47.84 89 GLU B N 1
ATOM 1362 C CA . GLU B 1 88 ? -6.493 23.692 61.550 1.00 45.25 89 GLU B CA 1
ATOM 1363 C C . GLU B 1 88 ? -6.212 23.311 60.086 1.00 38.74 89 GLU B C 1
ATOM 1364 O O . GLU B 1 88 ? -7.082 22.730 59.440 1.00 36.82 89 GLU B O 1
ATOM 1368 N N . ARG B 1 89 ? -5.023 23.626 59.577 1.00 34.25 90 ARG B N 1
ATOM 1369 C CA . ARG B 1 89 ? -4.678 23.242 58.195 1.00 36.53 90 ARG B CA 1
ATOM 1370 C C . ARG B 1 89 ? -4.720 21.728 58.040 1.00 34.37 90 ARG B C 1
ATOM 1371 O O . ARG B 1 89 ? -4.218 20.992 58.888 1.00 35.87 90 ARG B O 1
ATOM 1379 N N . ASP B 1 90 ? -5.309 21.260 56.943 1.00 29.45 91 ASP B N 1
ATOM 1380 C CA . ASP B 1 90 ? -5.510 19.832 56.718 1.00 25.79 91 ASP B CA 1
ATOM 1381 C C . ASP B 1 90 ? -4.721 19.414 55.474 1.00 26.20 91 ASP B C 1
ATOM 1382 O O . ASP B 1 90 ? -5.247 19.439 54.355 1.00 23.40 91 ASP B O 1
ATOM 1387 N N . GLU B 1 91 ? -3.475 19.025 55.689 1.00 25.60 92 GLU B N 1
ATOM 1388 C CA . GLU B 1 91 ? -2.575 18.695 54.577 1.00 26.28 92 GLU B CA 1
ATOM 1389 C C . GLU B 1 91 ? -3.075 17.482 53.823 1.00 24.49 92 GLU B C 1
ATOM 1390 O O . GLU B 1 91 ? -2.947 17.431 52.590 1.00 21.52 92 GLU B O 1
ATOM 1396 N N . GLY B 1 92 ? -3.662 16.513 54.523 1.00 23.16 93 GLY B N 1
ATOM 1397 C CA . GLY B 1 92 ? -4.196 15.324 53.869 1.00 23.53 93 GLY B CA 1
ATOM 1398 C C . GLY B 1 92 ? -5.319 15.647 52.903 1.00 22.14 93 GLY B C 1
ATOM 1399 O O . GLY B 1 92 ? -5.359 15.103 51.787 1.00 20.65 93 GLY B O 1
ATOM 1400 N N . LEU B 1 93 ? -6.218 16.538 53.303 1.00 20.57 94 LEU B N 1
ATOM 1401 C CA . LEU B 1 93 ? -7.321 16.935 52.446 1.00 20.47 94 LEU B CA 1
ATOM 1402 C C . LEU B 1 93 ? -6.812 17.710 51.230 1.00 18.57 94 LEU B C 1
ATOM 1403 O O . LEU B 1 93 ? -7.296 17.509 50.110 1.00 19.05 94 LEU B O 1
ATOM 1408 N N . ILE B 1 94 ? -5.851 18.581 51.446 1.00 18.01 95 ILE B N 1
ATOM 1409 C CA . ILE B 1 94 ? -5.226 19.324 50.342 1.00 18.23 95 ILE B CA 1
ATOM 1410 C C . ILE B 1 94 ? -4.622 18.344 49.326 1.00 17.58 95 ILE B C 1
ATOM 1411 O O . ILE B 1 94 ? -4.834 18.498 48.101 1.00 18.13 95 ILE B O 1
ATOM 1416 N N . LYS B 1 95 ? -3.890 17.367 49.811 1.00 18.33 96 LYS B N 1
ATOM 1417 C CA . LYS B 1 95 ? -3.282 16.354 48.932 1.00 18.29 96 LYS B CA 1
ATOM 1418 C C . LYS B 1 95 ? -4.350 15.593 48.165 1.00 18.79 96 LYS B C 1
ATOM 1419 O O . LYS B 1 95 ? -4.241 15.374 46.962 1.00 17.59 96 LYS B O 1
ATOM 1425 N N . ASP B 1 96 ? -5.418 15.205 48.848 1.00 17.25 97 ASP B N 1
ATOM 1426 C CA . ASP B 1 96 ? -6.486 14.441 48.202 1.00 17.47 97 ASP B CA 1
ATOM 1427 C C . ASP B 1 96 ? -7.212 15.243 47.126 1.00 16.99 97 ASP B C 1
ATOM 1428 O O . ASP B 1 96 ? -7.544 14.698 46.074 1.00 17.11 97 ASP B O 1
ATOM 1433 N N . LEU B 1 97 ? -7.494 16.520 47.388 1.00 16.12 98 LEU B N 1
ATOM 1434 C CA . LEU B 1 97 ? -8.150 17.379 46.412 1.00 16.04 98 LEU B CA 1
ATOM 1435 C C . LEU B 1 97 ? -7.265 17.610 45.178 1.00 16.30 98 LEU B C 1
ATOM 1436 O O . LEU B 1 97 ? -7.759 17.584 44.053 1.00 16.17 98 LEU B O 1
ATOM 1441 N N . ARG B 1 98 ? -5.977 17.791 45.393 1.00 16.26 99 ARG B N 1
ATOM 1442 C CA . ARG B 1 98 ? -5.052 17.954 44.240 1.00 15.80 99 ARG B CA 1
ATOM 1443 C C . ARG B 1 98 ? -5.130 16.751 43.329 1.00 17.34 99 ARG B C 1
ATOM 1444 O O . ARG B 1 98 ? -5.215 16.902 42.079 1.00 17.19 99 ARG B O 1
ATOM 1452 N N . LYS B 1 99 ? -5.144 15.564 43.921 1.00 15.96 100 LYS B N 1
ATOM 1453 C CA . LYS B 1 99 ? -5.201 14.324 43.139 1.00 17.31 100 LYS B CA 1
ATOM 1454 C C . LYS B 1 99 ? -6.555 14.156 42.472 1.00 16.85 100 LYS B C 1
ATOM 1455 O O . LYS B 1 99 ? -6.648 13.735 41.315 1.00 16.55 100 LYS B O 1
ATOM 1461 N N . GLN B 1 100 ? -7.640 14.472 43.183 1.00 14.99 101 GLN B N 1
ATOM 1462 C CA . GLN B 1 100 ? -8.962 14.354 42.593 1.00 15.77 101 GLN B CA 1
ATOM 1463 C C . GLN B 1 100 ? -9.121 15.225 41.358 1.00 14.91 101 GLN B C 1
ATOM 1464 O O . GLN B 1 100 ? -9.752 14.817 40.383 1.00 15.67 101 GLN B O 1
ATOM 1470 N N . ILE B 1 101 ? -8.570 16.440 41.402 1.00 14.97 102 ILE B N 1
ATOM 1471 C CA . ILE B 1 101 ? -8.625 17.329 40.244 1.00 14.65 102 ILE B CA 1
ATOM 1472 C C . ILE B 1 101 ? -7.869 16.723 39.059 1.00 14.91 102 ILE B C 1
ATOM 1473 O O . ILE B 1 101 ? -8.405 16.695 37.947 1.00 15.25 102 ILE B O 1
ATOM 1478 N N . VAL B 1 102 ? -6.664 16.224 39.295 1.00 15.70 103 VAL B N 1
ATOM 1479 C CA . VAL B 1 102 ? -5.891 15.590 38.220 1.00 16.27 103 VAL B CA 1
ATOM 1480 C C . VAL B 1 102 ? -6.645 14.378 37.662 1.00 16.21 103 VAL B C 1
ATOM 1481 O O . VAL B 1 102 ? -6.710 14.183 36.435 1.00 14.97 103 VAL B O 1
ATOM 1485 N N . GLU B 1 103 ? -7.239 13.568 38.527 1.00 15.05 104 GLU B N 1
ATOM 1486 C CA . GLU B 1 103 ? -7.981 12.390 38.029 1.00 14.98 104 GLU B CA 1
ATOM 1487 C C . GLU B 1 103 ? -9.181 12.801 37.198 1.00 16.01 104 GLU B C 1
ATOM 1488 O O . GLU B 1 103 ? -9.472 12.173 36.181 1.00 16.06 104 GLU B O 1
ATOM 1494 N N . LEU B 1 104 ? -9.905 13.851 37.604 1.00 14.72 105 LEU B N 1
ATOM 1495 C CA . LEU B 1 104 ? -11.018 14.369 36.788 1.00 14.99 105 LEU B CA 1
ATOM 1496 C C . LEU B 1 104 ? -10.529 14.859 35.452 1.00 14.08 105 LEU B C 1
ATOM 1497 O O . LEU B 1 104 ? -11.136 14.581 34.418 1.00 14.35 105 LEU B O 1
ATOM 1502 N N . GLN B 1 105 ? -9.420 15.595 35.457 1.00 13.11 106 GLN B N 1
ATOM 1503 C CA . GLN B 1 105 ? -8.908 16.135 34.203 1.00 13.29 106 GLN B CA 1
ATOM 1504 C C . GLN B 1 105 ? -8.565 15.009 33.237 1.00 14.52 106 GLN B C 1
ATOM 1505 O O . GLN B 1 105 ? -8.896 15.080 32.044 1.00 14.77 106 GLN B O 1
ATOM 1511 N N . ARG B 1 106 ? -7.914 13.968 33.741 1.00 13.83 107 ARG B N 1
ATOM 1512 C CA . ARG B 1 106 ? -7.526 12.846 32.882 1.00 14.36 107 ARG B CA 1
ATOM 1513 C C . ARG B 1 106 ? -8.751 12.087 32.380 1.00 13.98 107 ARG B C 1
ATOM 1514 O O . ARG B 1 106 ? -8.811 11.684 31.206 1.00 14.83 107 ARG B O 1
ATOM 1522 N N . THR B 1 107 ? -9.750 11.935 33.242 1.00 13.61 108 THR B N 1
ATOM 1523 C CA . THR B 1 107 ? -11.008 11.305 32.838 1.00 13.95 108 THR B CA 1
ATOM 1524 C C . THR B 1 107 ? -11.703 12.094 31.721 1.00 13.42 108 THR B C 1
ATOM 1525 O O . THR B 1 107 ? -12.175 11.542 30.747 1.00 13.55 108 THR B O 1
ATOM 1529 N N . ILE B 1 108 ? -11.711 13.434 31.874 1.00 13.71 109 ILE B N 1
ATOM 1530 C CA . ILE B 1 108 ?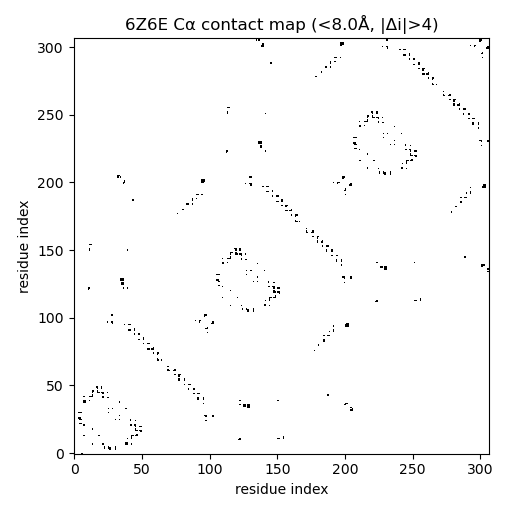 -12.330 14.301 30.861 1.00 15.25 109 ILE B CA 1
ATOM 1531 C C . ILE B 1 108 ? -11.662 14.131 29.492 1.00 13.76 109 ILE B C 1
ATOM 1532 O O . ILE B 1 108 ? -12.345 14.118 28.465 1.00 14.25 109 ILE B O 1
ATOM 1537 N N . LEU B 1 109 ? -10.336 13.970 29.457 1.00 13.33 110 LEU B N 1
ATOM 1538 C CA . LEU B 1 109 ? -9.682 13.747 28.169 1.00 14.06 110 LEU B CA 1
ATOM 1539 C C . LEU B 1 109 ? -10.206 12.474 27.540 1.00 13.66 110 LEU B C 1
ATOM 1540 O O . LEU B 1 109 ? -10.496 12.441 26.342 1.00 14.88 110 LEU B O 1
ATOM 1545 N N . ALA B 1 110 ? -10.354 11.419 28.323 1.00 13.06 111 ALA B N 1
ATOM 1546 C CA . ALA B 1 110 ? -10.918 10.174 27.789 1.00 13.18 111 ALA B CA 1
ATOM 1547 C C . ALA B 1 110 ? -12.370 10.323 27.361 1.00 12.39 111 ALA B C 1
ATOM 1548 O O . ALA B 1 110 ? -12.803 9.733 26.369 1.00 13.96 111 ALA B O 1
ATOM 1550 N N . GLN B 1 111 ? -13.134 11.097 28.109 1.00 12.97 112 GLN B N 1
ATOM 1551 C CA . GLN B 1 111 ? -14.541 11.339 27.784 1.00 12.70 112 GLN B CA 1
ATOM 1552 C C . GLN B 1 111 ? -14.688 12.130 26.498 1.00 13.83 112 GLN B C 1
ATOM 1553 O O . GLN B 1 111 ? -15.590 11.854 25.685 1.00 14.25 112 GLN B O 1
ATOM 1559 N N . ARG B 1 112 ? -13.800 13.089 26.273 1.00 13.48 113 ARG B N 1
ATOM 1560 C CA . ARG B 1 112 ? -13.792 13.843 25.014 1.00 15.22 113 ARG B CA 1
ATOM 1561 C C . ARG B 1 112 ? -13.505 12.934 23.826 1.00 15.84 113 ARG B C 1
ATOM 1562 O O . ARG B 1 112 ? -14.193 12.995 22.804 1.00 15.95 113 ARG B O 1
ATOM 1570 N N . ARG B 1 113 ? -12.500 12.078 23.950 1.00 15.19 114 ARG B N 1
ATOM 1571 C CA . ARG B 1 113 ? -12.149 11.152 22.880 1.00 15.68 114 ARG B CA 1
ATOM 1572 C C . ARG B 1 113 ? -13.297 10.182 22.589 1.00 16.38 114 ARG B C 1
ATOM 1573 O O . ARG B 1 113 ? -13.627 9.925 21.428 1.00 16.77 114 ARG B O 1
ATOM 1581 N N . ASP B 1 114 ? -13.955 9.684 23.630 1.00 14.73 115 ASP B N 1
ATOM 1582 C CA . ASP B 1 114 ? -15.083 8.774 23.467 1.00 14.89 115 ASP B CA 1
ATOM 1583 C C . ASP B 1 114 ? -16.215 9.405 22.650 1.00 16.19 115 ASP B C 1
ATOM 1584 O O . ASP B 1 114 ? -16.948 8.692 21.958 1.00 17.28 115 ASP B O 1
ATOM 1589 N N . LEU B 1 115 ? -16.373 10.729 22.765 1.00 14.40 116 LEU B N 1
ATOM 1590 C CA . LEU B 1 115 ? -17.426 11.482 22.082 1.00 15.70 116 LEU B CA 1
ATOM 1591 C C . LEU B 1 115 ? -16.967 12.106 20.766 1.00 15.22 116 LEU B C 1
ATOM 1592 O O . LEU B 1 115 ? -17.774 12.743 20.076 1.00 16.98 116 LEU B O 1
ATOM 1597 N N . GLN B 1 116 ? -15.718 11.885 20.391 1.00 15.95 117 GLN B N 1
ATOM 1598 C CA . GLN B 1 116 ? -15.126 12.505 19.212 1.00 16.94 117 GLN B CA 1
ATOM 1599 C C . GLN B 1 116 ? -15.245 14.029 19.223 1.00 18.73 117 GLN B C 1
ATOM 1600 O O . GLN B 1 116 ? -15.463 14.668 18.174 1.00 19.53 117 GLN B O 1
ATOM 1606 N N . ILE B 1 117 ? -15.094 14.619 20.401 1.00 15.62 118 ILE B N 1
ATOM 1607 C CA . ILE B 1 117 ? -14.966 16.077 20.525 1.00 15.94 118 ILE B CA 1
ATOM 1608 C C . ILE B 1 117 ? -13.600 16.493 21.053 1.00 15.91 118 ILE B C 1
ATOM 1609 O O . ILE B 1 117 ? -13.375 17.660 21.386 1.00 17.37 118 ILE B O 1
ATOM 1614 N N . HIS B 1 118 ? -12.657 15.558 21.090 1.00 16.76 119 HIS B N 1
ATOM 1615 C CA . HIS B 1 118 ? -11.242 15.934 21.238 1.00 16.52 119 HIS B CA 1
ATOM 1616 C C . HIS B 1 118 ? -10.809 16.668 19.976 1.00 17.10 119 HIS B C 1
ATOM 1617 O O . HIS B 1 118 ? -11.436 16.547 18.945 1.00 17.82 119 HIS B O 1
ATOM 1624 N N . SER B 1 119 ? -9.716 17.399 20.038 1.00 15.46 120 SER B N 1
ATOM 1625 C CA . SER B 1 119 ? -9.289 18.190 18.868 1.00 16.04 120 SER B CA 1
ATOM 1626 C C . SER B 1 119 ? -8.932 17.365 17.653 1.00 20.04 120 SER B C 1
ATOM 1627 O O . SER B 1 119 ? -9.225 17.795 16.505 1.00 23.56 120 SER B O 1
ATOM 1630 N N . HIS B 1 120 ? -8.265 16.240 17.831 1.00 20.59 121 HIS B N 1
ATOM 1631 C CA . HIS B 1 120 ? -7.960 15.460 16.582 1.00 26.58 121 HIS B CA 1
ATOM 1632 C C . HIS B 1 120 ? -9.182 15.182 15.663 1.00 28.27 121 HIS B C 1
ATOM 1633 O O . HIS B 1 120 ? -9.087 15.301 14.417 1.00 34.69 121 HIS B O 1
ATOM 1640 N N . ALA B 1 121 ? -10.321 14.841 16.272 1.00 26.45 122 ALA B N 1
ATOM 1641 C CA . ALA B 1 121 ? -11.575 14.603 15.553 1.00 29.17 122 AL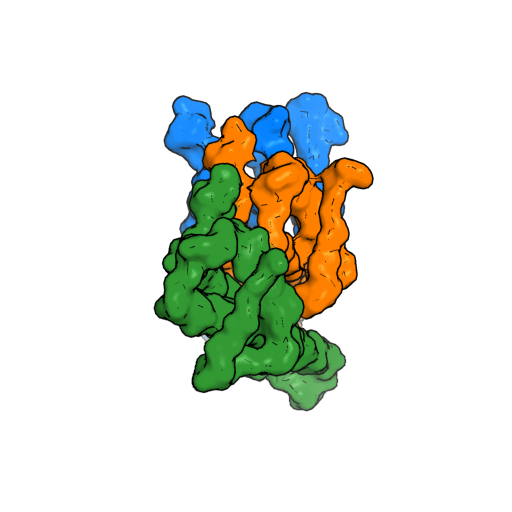A B CA 1
ATOM 1642 C C . ALA B 1 121 ? -12.215 15.844 14.953 1.00 34.58 122 ALA B C 1
ATOM 1643 O O . ALA B 1 121 ? -12.760 15.768 13.860 1.00 35.98 122 ALA B O 1
ATOM 1645 N N . THR B 1 122 ? -12.229 16.955 15.698 1.00 28.51 123 THR B N 1
ATOM 1646 C CA . THR B 1 122 ? -13.003 18.144 15.294 1.00 29.96 123 THR B CA 1
ATOM 1647 C C . THR B 1 122 ? -12.218 19.101 14.383 1.00 35.15 123 THR B C 1
ATOM 1648 O O . THR B 1 122 ? -12.812 19.859 13.621 1.00 38.84 123 THR B O 1
ATOM 1652 N N . ASN B 1 123 ? -10.888 19.074 14.51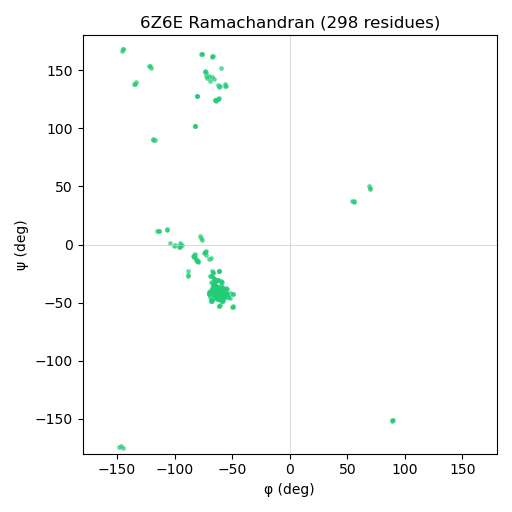3 1.00 39.49 124 ASN B N 1
ATOM 1653 C CA . ASN B 1 123 ? -10.029 20.050 13.857 1.00 45.04 124 ASN B CA 1
ATOM 1654 C C . ASN B 1 123 ? -9.682 19.484 12.484 1.00 47.68 124 ASN B C 1
ATOM 1655 O O . ASN B 1 123 ? -10.284 19.863 11.483 1.00 55.77 124 ASN B O 1
ATOM 1660 N N . ASP C 1 23 ? -39.182 0.327 17.928 1.00 44.64 24 ASP C N 1
ATOM 1661 C CA . ASP C 1 23 ? -37.887 1.008 17.773 1.00 41.41 24 ASP C CA 1
ATOM 1662 C C . ASP C 1 23 ? -36.888 0.626 18.870 1.00 34.53 24 ASP C C 1
ATOM 1663 O O . ASP C 1 23 ? -35.851 1.283 18.978 1.00 39.48 24 ASP C O 1
ATOM 1665 N N . THR C 1 24 ? -37.194 -0.390 19.680 1.00 30.78 25 THR C N 1
ATOM 1666 C CA . THR C 1 24 ? -36.274 -0.813 20.743 1.00 27.71 25 THR C CA 1
ATOM 1667 C C . THR C 1 24 ? -36.382 -2.324 21.002 1.00 27.14 25 THR C C 1
ATOM 1668 O O . THR C 1 24 ? -37.009 -3.065 20.239 1.00 25.87 25 THR C O 1
ATOM 1672 N N . ILE C 1 25 ? -35.675 -2.796 22.036 1.00 22.66 26 ILE C N 1
ATOM 1673 C CA . ILE C 1 25 ? -35.560 -4.199 22.384 1.00 22.97 26 ILE C CA 1
ATOM 1674 C C . ILE C 1 25 ? -35.770 -4.336 23.885 1.00 23.84 26 ILE C C 1
ATOM 1675 O O . ILE C 1 25 ? -35.272 -3.525 24.635 1.00 24.27 26 ILE C O 1
ATOM 1680 N N . ASP C 1 26 ? -36.506 -5.354 24.322 1.00 23.94 27 ASP C N 1
ATOM 1681 C CA . ASP C 1 26 ? -36.685 -5.622 25.750 1.00 26.78 27 ASP C CA 1
ATOM 1682 C C . ASP C 1 26 ? -35.378 -6.174 26.338 1.00 23.65 27 ASP C C 1
ATOM 1683 O O . ASP C 1 26 ? -34.698 -6.951 25.686 1.00 24.96 27 ASP C O 1
ATOM 1688 N N . PRO C 1 27 ? -35.065 -5.798 27.572 1.00 23.55 28 PRO C N 1
ATOM 1689 C CA . PRO C 1 27 ? -33.860 -6.367 28.189 1.00 24.54 28 PRO C CA 1
ATOM 1690 C C . PRO C 1 27 ? -34.057 -7.833 28.590 1.00 24.01 28 PRO C C 1
ATOM 1691 O O . PRO C 1 27 ? -35.194 -8.226 28.937 1.00 25.19 28 PRO C O 1
ATOM 1695 N N . PRO C 1 28 ? -32.987 -8.630 28.534 1.00 22.58 29 PRO C N 1
ATOM 1696 C CA . PRO C 1 28 ? -33.048 -10.014 29.003 1.00 21.77 29 PRO C CA 1
ATOM 1697 C C . PRO C 1 28 ? -33.324 -10.065 30.516 1.00 22.43 29 PRO C C 1
ATOM 1698 O O . PRO C 1 28 ? -32.576 -9.511 31.318 1.00 22.01 29 PRO C O 1
ATOM 1702 N N . SER C 1 29 ? -34.397 -10.761 30.920 1.00 22.10 30 SER C N 1
ATOM 1703 C CA A SER C 1 29 ? -34.838 -10.738 32.322 0.60 22.72 30 SER C CA 1
ATOM 1704 C CA B SER C 1 29 ? -34.839 -10.718 32.321 0.40 21.26 30 SER C CA 1
ATOM 1705 C C . SER C 1 29 ? -33.790 -11.222 33.311 1.00 20.85 30 SER C C 1
ATOM 1706 O O . SER C 1 29 ? -33.625 -10.656 34.411 1.00 23.48 30 SER C O 1
ATOM 1711 N N . HIS C 1 30 ? -33.059 -12.263 32.934 1.00 18.69 31 HIS C N 1
ATOM 1712 C CA . HIS C 1 30 ? -32.053 -12.852 33.794 1.00 19.41 31 HIS C CA 1
ATOM 1713 C C . HIS C 1 30 ? -30.913 -11.903 34.179 1.00 18.40 31 HIS C C 1
ATOM 1714 O O . HIS C 1 30 ? -30.286 -12.069 35.225 1.00 20.65 31 HIS C O 1
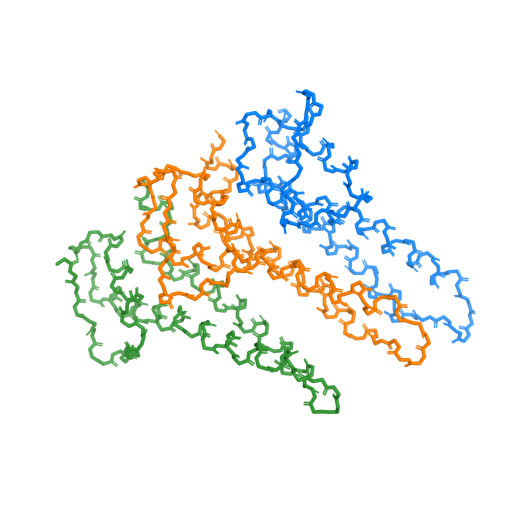ATOM 1721 N N . ALA C 1 31 ? -30.695 -10.866 33.361 1.00 18.76 32 ALA C N 1
ATOM 1722 C CA . ALA C 1 31 ? -29.588 -9.957 33.577 1.00 19.75 32 ALA C CA 1
ATOM 1723 C C . ALA C 1 31 ? -29.866 -8.900 34.640 1.00 19.29 32 ALA C C 1
ATOM 1724 O O . ALA C 1 31 ? -28.946 -8.201 35.106 1.00 20.57 32 ALA C O 1
ATOM 1726 N N . GLY C 1 32 ? -31.114 -8.722 35.035 1.00 19.05 33 GLY C N 1
ATOM 1727 C CA . GLY C 1 32 ? -31.385 -7.843 36.156 1.00 20.42 33 GLY C CA 1
ATOM 1728 C C . GLY C 1 32 ? -31.155 -6.368 35.892 1.00 20.49 33 GLY C C 1
ATOM 1729 O O . GLY C 1 32 ? -30.531 -5.674 36.733 1.00 22.50 33 GLY C O 1
ATOM 1730 N N . LEU C 1 33 ? -31.686 -5.879 34.787 1.00 18.46 34 LEU C N 1
ATOM 1731 C CA . LEU C 1 33 ? -31.711 -4.431 34.557 1.00 18.75 34 LEU C CA 1
ATOM 1732 C C . LEU C 1 33 ? -32.536 -3.761 35.644 1.00 20.77 34 LEU C C 1
ATOM 1733 O O . LEU C 1 33 ? -33.708 -4.151 35.867 1.00 22.18 34 LEU C O 1
ATOM 1738 N N . GLU C 1 34 ? -31.960 -2.774 36.332 1.00 19.83 35 GLU C N 1
ATOM 1739 C CA . GLU C 1 34 ? -32.718 -2.071 37.362 1.00 20.80 35 GLU C CA 1
ATOM 1740 C C . GLU C 1 34 ? -33.832 -1.259 36.747 1.00 21.65 35 GLU C C 1
ATOM 1741 O O . GLU C 1 34 ? -33.699 -0.731 35.634 1.00 20.27 35 GLU C O 1
ATOM 1747 N N . LYS C 1 35 ? -34.986 -1.167 37.407 1.00 22.49 36 LYS C N 1
ATOM 1748 C CA . LYS C 1 35 ? -36.114 -0.502 36.769 1.00 24.89 36 LYS C CA 1
ATOM 1749 C C . LYS C 1 35 ? -35.807 0.945 36.341 1.00 19.62 36 LYS C C 1
ATOM 1750 O O . LYS 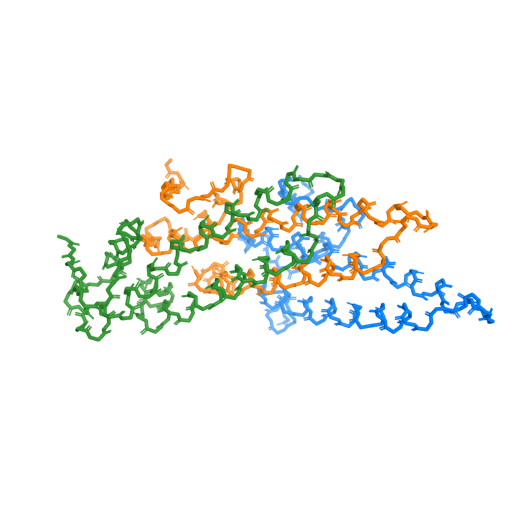C 1 35 ? -36.145 1.380 35.207 1.00 23.55 36 LYS C O 1
ATOM 1753 N N . LYS C 1 36 ? -35.104 1.683 37.210 1.00 20.26 37 LYS C N 1
ATOM 1754 C CA . LYS C 1 36 ? -34.751 3.060 36.897 1.00 21.86 37 LYS C CA 1
ATOM 1755 C C . LYS C 1 36 ? -33.649 3.175 35.839 1.00 20.61 37 LYS C C 1
ATOM 1756 O O . LYS C 1 36 ? -33.388 4.269 35.340 1.00 21.44 37 LYS C O 1
ATOM 1762 N N . ALA C 1 37 ? -33.029 2.060 35.472 1.00 20.56 38 ALA C N 1
ATOM 1763 C CA . ALA C 1 37 ? -32.064 2.053 34.366 1.00 18.61 38 ALA C CA 1
ATOM 1764 C C . ALA C 1 37 ? -32.727 1.946 32.994 1.00 19.37 38 ALA C C 1
ATOM 1765 O O . ALA C 1 37 ? -32.076 2.090 31.976 1.00 19.34 38 ALA C O 1
ATOM 1767 N N . GLU C 1 38 ? -34.046 1.679 32.950 1.00 19.16 39 GLU C N 1
ATOM 1768 C CA . GLU C 1 38 ? -34.715 1.523 31.674 1.00 18.92 39 GLU C CA 1
ATOM 1769 C C . GLU C 1 38 ? -34.547 2.662 30.658 1.00 17.23 39 GLU C C 1
ATOM 1770 O O . GLU C 1 38 ? -34.279 2.404 29.494 1.00 18.42 39 GLU C O 1
ATOM 1776 N N . PRO C 1 39 ? -34.673 3.931 31.088 1.00 18.21 40 PRO C N 1
ATOM 1777 C CA . PRO C 1 39 ? -34.500 4.987 30.079 1.00 18.52 40 PRO C CA 1
ATOM 1778 C C . PRO C 1 39 ? -33.071 5.047 29.519 1.00 18.90 40 PRO C C 1
ATOM 1779 O O . PRO C 1 39 ? -32.890 5.378 28.370 1.00 19.67 40 PRO C O 1
ATOM 1783 N N . PHE C 1 40 ? -32.092 4.662 30.341 1.00 18.16 41 PHE C N 1
ATOM 1784 C CA . PHE C 1 40 ? -30.710 4.573 29.862 1.00 19.05 41 PHE C CA 1
ATOM 1785 C C . PHE C 1 40 ? -30.571 3.443 28.838 1.00 17.38 41 PHE C C 1
ATOM 1786 O O . PHE C 1 40 ? -29.971 3.603 27.783 1.00 17.84 41 PHE C O 1
ATOM 1794 N N . TRP C 1 41 ? -31.118 2.279 29.179 1.00 16.94 42 TRP C N 1
ATOM 1795 C CA . TRP C 1 41 ? -31.161 1.128 28.299 1.00 17.56 42 TRP C CA 1
ATOM 1796 C C . TRP C 1 41 ? -31.680 1.486 26.927 1.00 17.12 42 TRP C C 1
ATOM 1797 O O . TRP C 1 41 ? -31.043 1.211 25.937 1.00 18.26 42 TRP C O 1
ATOM 1808 N N . HIS C 1 42 ? -32.862 2.115 26.870 1.00 17.72 43 HIS C N 1
ATOM 1809 C CA . HIS C 1 42 ? -33.448 2.387 25.575 1.00 19.13 43 HIS C CA 1
ATOM 1810 C C . HIS C 1 42 ? -32.635 3.391 24.776 1.00 17.64 43 HIS C C 1
ATOM 1811 O O . HIS C 1 42 ? -32.531 3.237 23.566 1.00 18.71 43 HIS C O 1
ATOM 1818 N N . ASP C 1 43 ? -32.032 4.372 25.443 1.00 17.07 44 ASP C N 1
ATOM 1819 C CA . ASP C 1 43 ? -31.170 5.317 24.745 1.00 17.87 44 ASP C CA 1
ATOM 1820 C C . ASP C 1 43 ? -29.998 4.588 24.079 1.00 16.70 44 ASP C C 1
ATOM 1821 O O . ASP C 1 43 ? -29.656 4.832 22.927 1.00 17.88 44 ASP C O 1
ATOM 1826 N N . ASN C 1 44 ? -29.381 3.661 24.809 1.00 16.97 45 ASN C N 1
ATOM 1827 C CA . ASN C 1 44 ? -28.269 2.914 24.234 1.00 17.73 45 ASN C CA 1
ATOM 1828 C C . ASN C 1 44 ? -28.697 1.996 23.086 1.00 16.25 45 ASN C C 1
ATOM 1829 O O . ASN C 1 44 ? -28.050 1.958 22.060 1.00 17.03 45 ASN C O 1
ATOM 1834 N N . ILE C 1 45 ? -29.823 1.294 23.235 1.00 16.88 46 ILE C N 1
ATOM 1835 C CA . ILE C 1 45 ? -30.296 0.401 22.178 1.00 17.90 46 ILE C CA 1
ATOM 1836 C C . ILE C 1 45 ? -30.550 1.171 20.878 1.00 17.49 46 ILE C C 1
ATOM 1837 O O . ILE C 1 45 ? -30.201 0.714 19.804 1.00 18.38 46 ILE C O 1
ATOM 1842 N N . ARG C 1 46 ? -31.083 2.372 21.025 1.00 18.82 47 ARG C N 1
ATOM 1843 C CA . ARG C 1 46 ? -31.395 3.210 19.865 1.00 20.09 47 ARG C CA 1
ATOM 1844 C C . ARG C 1 46 ? -30.193 3.878 19.218 1.00 22.35 47 ARG C C 1
ATOM 1845 O O . ARG C 1 46 ? -30.356 4.654 18.273 1.00 26.23 47 ARG C O 1
ATOM 1853 N N . SER C 1 47 ? -28.973 3.593 19.689 1.00 18.27 48 SER C N 1
ATOM 1854 C CA . SER C 1 47 ? -27.791 4.220 19.174 1.00 19.42 48 SER C CA 1
ATOM 1855 C C . SER C 1 47 ? -26.983 3.387 18.158 1.00 19.41 48 SER C C 1
ATOM 1856 O O . SER C 1 47 ? -25.939 3.828 17.674 1.00 21.65 48 SER C O 1
ATOM 1859 N N . LYS C 1 48 ? -27.457 2.170 17.860 1.00 18.57 49 LYS C N 1
ATOM 1860 C CA . LYS C 1 48 ? -26.976 1.436 16.705 1.00 18.69 49 LYS C CA 1
ATOM 1861 C C . LYS C 1 48 ? -28.156 0.647 16.136 1.00 18.55 49 LYS C C 1
ATOM 1862 O O . LYS C 1 48 ? -29.177 0.501 16.776 1.00 21.70 49 LYS C O 1
ATOM 1868 N N . ALA C 1 49 ? -27.969 0.110 14.937 1.00 21.48 50 ALA C N 1
ATOM 1869 C CA . ALA C 1 49 ? -29.082 -0.579 14.256 1.00 23.35 50 ALA C CA 1
ATOM 1870 C C . ALA C 1 49 ? -29.657 -1.699 15.104 1.00 23.59 50 ALA C C 1
ATOM 1871 O O . ALA C 1 49 ? -28.901 -2.494 15.686 1.00 23.30 50 ALA C O 1
ATOM 1873 N N . LEU C 1 50 ? -30.988 -1.805 15.166 1.00 23.47 51 LEU C N 1
ATOM 1874 C CA . LEU C 1 50 ? -31.611 -2.831 15.991 1.00 25.29 51 LEU C CA 1
ATOM 1875 C C . LEU C 1 50 ? -31.131 -4.237 15.658 1.00 25.43 51 LEU C C 1
ATOM 1876 O O . LEU C 1 50 ? -30.923 -5.039 16.560 1.00 24.77 51 LEU C O 1
ATOM 1881 N N . ASP C 1 51 ? -30.913 -4.527 14.381 1.00 25.23 52 ASP C N 1
ATOM 1882 C CA . ASP C 1 51 ? -30.483 -5.859 13.963 1.00 27.47 52 ASP C CA 1
ATOM 1883 C C . ASP C 1 51 ? -29.029 -6.199 14.286 1.00 26.69 52 ASP C C 1
ATOM 1884 O O . ASP C 1 51 ? -28.603 -7.335 14.088 1.00 28.23 52 ASP C O 1
ATOM 1889 N N . SER C 1 52 ? -28.265 -5.229 14.794 1.00 23.42 53 SER C N 1
ATOM 1890 C CA . SER C 1 52 ? -26.870 -5.468 15.166 1.00 23.95 53 SER C CA 1
ATOM 1891 C C . SER C 1 52 ? -26.693 -5.802 16.652 1.00 22.81 53 SER C C 1
ATOM 1892 O O . SER C 1 52 ? -25.556 -6.035 17.081 1.00 26.23 53 SER C O 1
ATOM 1895 N N . TRP C 1 53 ? -27.781 -5.807 17.424 1.00 19.12 54 TRP C N 1
ATOM 1896 C CA . TRP C 1 53 ? -27.752 -6.213 18.821 1.00 18.52 54 TRP C CA 1
ATOM 1897 C C . TRP C 1 53 ? -27.822 -7.729 18.944 1.00 20.48 54 TRP C C 1
ATOM 1898 O O . TRP C 1 53 ? -28.903 -8.306 18.808 1.00 22.15 54 TRP C O 1
ATOM 1909 N N . THR C 1 54 ? -26.690 -8.389 19.195 1.00 17.55 55 THR C N 1
ATOM 1910 C CA . THR C 1 54 ? -26.713 -9.828 19.482 1.00 16.42 55 THR C CA 1
ATOM 1911 C C . THR C 1 54 ? -27.201 -10.090 20.886 1.00 15.66 55 THR C C 1
ATOM 1912 O O . THR C 1 54 ? -27.216 -9.191 21.710 1.00 16.40 55 THR C O 1
ATOM 1916 N N . PRO C 1 55 ? -27.594 -11.340 21.214 1.00 16.53 56 PRO C N 1
ATOM 1917 C CA . PRO C 1 55 ? -27.980 -11.624 22.597 1.00 15.41 56 PRO C CA 1
ATOM 1918 C C . PRO C 1 55 ? -26.839 -11.305 23.577 1.00 15.45 56 PRO C C 1
ATOM 1919 O O . PRO C 1 55 ? -27.106 -10.800 24.671 1.00 16.67 56 PRO C O 1
ATOM 1923 N N . ALA C 1 56 ? -25.613 -11.576 23.167 1.00 15.01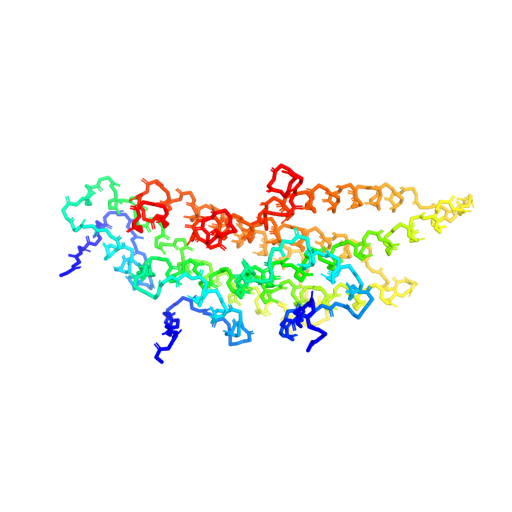 57 ALA C N 1
ATOM 1924 C CA . ALA C 1 56 ? -24.440 -11.233 24.029 1.00 15.02 57 ALA C CA 1
ATOM 1925 C C . ALA C 1 56 ? -24.357 -9.742 24.259 1.00 15.17 57 ALA C C 1
ATOM 1926 O O . ALA C 1 56 ? -24.089 -9.299 25.394 1.00 15.25 57 ALA C O 1
ATOM 1928 N N . ASP C 1 57 ? -24.555 -8.960 23.204 1.00 15.68 58 ASP C N 1
ATOM 1929 C CA . ASP C 1 57 ? -24.529 -7.499 23.338 1.00 15.40 58 ASP C CA 1
ATOM 1930 C C . ASP C 1 57 ? -25.602 -7.018 24.285 1.00 16.62 58 ASP C C 1
ATOM 1931 O O . ASP C 1 57 ? -25.418 -6.064 25.050 1.00 17.26 58 ASP C O 1
ATOM 1936 N N . LEU C 1 58 ? -26.788 -7.634 24.232 1.00 14.52 59 LEU C N 1
ATOM 1937 C CA . LEU C 1 58 ? -27.869 -7.210 25.111 1.00 16.13 59 LEU C CA 1
ATOM 1938 C C . LEU C 1 58 ? -27.514 -7.426 26.576 1.00 15.93 59 LEU C C 1
ATOM 1939 O O . LEU C 1 58 ? -27.860 -6.593 27.428 1.00 16.10 59 LEU C O 1
ATOM 1944 N N . LEU C 1 59 ? -26.824 -8.534 26.889 1.00 15.44 60 LEU C N 1
ATOM 1945 C CA . LEU C 1 59 ? -26.344 -8.744 28.259 1.00 16.16 60 LEU C CA 1
ATOM 1946 C C . LEU C 1 59 ? -25.390 -7.624 28.681 1.00 16.12 60 LEU C C 1
ATOM 1947 O O . LEU C 1 59 ? -25.492 -7.073 29.757 1.00 15.99 60 LEU C O 1
ATOM 1952 N N . ALA C 1 60 ? -24.456 -7.305 27.802 1.00 15.48 61 ALA C N 1
ATOM 1953 C CA . ALA C 1 60 ? -23.458 -6.264 28.107 1.00 15.73 61 ALA C CA 1
ATOM 1954 C C . ALA C 1 60 ? -24.125 -4.912 28.283 1.00 16.10 61 ALA C C 1
ATOM 1955 O O . ALA C 1 60 ? -23.739 -4.118 29.151 1.00 16.22 61 ALA C O 1
ATOM 1957 N N . ALA C 1 61 ? -25.153 -4.649 27.501 1.00 15.02 62 ALA C N 1
ATOM 1958 C CA . ALA C 1 61 ? -25.862 -3.382 27.578 1.00 16.15 62 ALA C CA 1
ATOM 1959 C C . ALA C 1 61 ? -26.640 -3.220 28.873 1.00 15.86 62 ALA C C 1
ATOM 1960 O O . ALA C 1 61 ? -26.854 -2.099 29.336 1.00 16.71 62 ALA C O 1
ATOM 1962 N N . VAL C 1 62 ? -27.064 -4.331 29.487 1.00 15.00 63 VAL C N 1
ATOM 1963 C CA . VAL C 1 62 ? -27.678 -4.220 30.797 1.00 15.68 63 VAL C CA 1
ATOM 1964 C C . VAL C 1 62 ? -26.698 -3.642 31.807 1.00 16.21 63 VAL C C 1
ATOM 1965 O O . VAL C 1 62 ? -27.037 -2.763 32.588 1.00 16.30 63 VAL C O 1
ATOM 1969 N N . GLU C 1 63 ? -25.462 -4.138 31.793 1.00 15.61 64 GLU C N 1
ATOM 1970 C CA . GLU C 1 63 ? -24.467 -3.610 32.703 1.00 14.88 64 GLU C CA 1
ATOM 1971 C C . GLU C 1 63 ? -24.059 -2.188 32.437 1.00 15.42 64 GLU C C 1
ATOM 1972 O O . GLU C 1 63 ? -23.753 -1.432 33.367 1.00 15.63 64 GLU C O 1
ATOM 1978 N N . LEU C 1 64 ? -24.045 -1.799 31.178 1.00 14.67 65 LEU C N 1
ATOM 1979 C CA . LEU C 1 64 ? -23.789 -0.395 30.826 1.00 14.21 65 LEU C CA 1
ATOM 1980 C C . LEU C 1 64 ? -24.880 0.496 31.426 1.00 14.79 65 LEU C C 1
ATOM 1981 O O . LEU C 1 64 ? -24.600 1.472 32.101 1.00 14.19 65 LEU C O 1
ATOM 1986 N N . ALA C 1 65 ? -26.131 0.142 31.149 1.00 14.96 66 ALA C N 1
ATOM 1987 C CA . ALA C 1 65 ? -27.247 0.938 31.683 1.00 15.42 66 ALA C CA 1
ATOM 1988 C C . ALA C 1 65 ? -27.305 0.960 33.192 1.00 16.17 66 ALA C C 1
ATOM 1989 O O . ALA C 1 65 ? -27.530 2.020 33.804 1.00 15.47 66 ALA C O 1
ATOM 1991 N N . ASN C 1 66 ? -27.070 -0.192 33.828 1.00 14.89 67 ASN C N 1
ATOM 1992 C CA . ASN C 1 66 ? -27.021 -0.238 35.274 1.00 15.33 67 ASN C CA 1
ATOM 1993 C C . ASN C 1 66 ? -25.920 0.694 35.816 1.00 15.88 67 ASN C C 1
ATOM 1994 O O . ASN C 1 66 ? -26.117 1.407 36.792 1.00 15.79 67 ASN C O 1
ATOM 1999 N N . ASN C 1 67 ? -24.764 0.718 35.163 1.00 14.80 68 ASN C N 1
ATOM 2000 C CA . ASN C 1 67 ? -23.695 1.615 35.612 1.00 14.69 68 ASN C CA 1
ATOM 2001 C C . ASN C 1 67 ? -24.051 3.094 35.453 1.00 13.90 68 ASN C C 1
ATOM 2002 O O . ASN C 1 67 ? -23.731 3.907 36.297 1.00 14.62 68 ASN C O 1
ATOM 2007 N N . GLN C 1 68 ? -24.684 3.434 34.333 1.00 13.94 69 GLN C N 1
ATOM 2008 C CA . GLN C 1 68 ? -25.083 4.825 34.083 1.00 14.34 69 GLN C CA 1
ATOM 2009 C C . GLN C 1 68 ? -26.094 5.295 35.138 1.00 15.29 69 GLN C C 1
ATOM 2010 O O . GLN C 1 68 ? -25.968 6.370 35.692 1.00 16.44 69 GLN C O 1
ATOM 2016 N N . LEU C 1 69 ? -27.074 4.446 35.434 1.00 14.93 70 LEU C N 1
ATOM 2017 C CA . LEU C 1 69 ? -27.963 4.732 36.550 1.00 15.71 70 LEU C CA 1
ATOM 2018 C C . LEU C 1 69 ? -27.207 4.877 37.859 1.00 15.00 70 LEU C C 1
ATOM 2019 O O . LEU C 1 69 ? -27.411 5.828 38.621 1.00 15.66 70 LEU C O 1
ATOM 2024 N N . TYR C 1 70 ? -26.272 3.967 38.122 1.00 14.84 71 TYR C N 1
ATOM 2025 C CA . TYR C 1 70 ? -25.603 3.965 39.416 1.00 14.37 71 TYR C CA 1
ATOM 2026 C C . TYR C 1 70 ? -24.769 5.187 39.676 1.00 14.99 71 TYR C C 1
ATOM 2027 O O . TYR C 1 70 ? -24.668 5.627 40.813 1.00 15.44 71 TYR C O 1
ATOM 2036 N N . ILE C 1 71 ? -24.186 5.803 38.648 1.00 14.07 72 ILE C N 1
ATOM 2037 C CA . ILE C 1 71 ? -23.495 7.075 38.858 1.00 14.92 72 ILE C CA 1
ATOM 2038 C C . ILE C 1 71 ? -24.419 8.113 39.496 1.00 15.11 72 ILE C C 1
ATOM 2039 O O . ILE C 1 71 ? -24.019 8.816 40.392 1.00 16.35 72 ILE C O 1
ATOM 2044 N N . THR C 1 72 ? -25.668 8.160 39.016 1.00 16.23 73 THR C N 1
ATOM 2045 C CA . THR C 1 72 ? -26.622 9.145 39.559 1.00 16.34 73 THR C CA 1
ATOM 2046 C C . THR C 1 72 ? -26.936 8.869 40.999 1.00 18.22 73 THR C C 1
ATOM 2047 O O . THR C 1 72 ? -27.107 9.798 41.776 1.00 18.54 73 THR C O 1
ATOM 2051 N N . VAL C 1 73 ? -26.975 7.595 41.365 1.00 16.81 74 VAL C N 1
ATOM 2052 C CA . VAL C 1 73 ? -27.228 7.176 42.738 1.00 17.45 74 VAL C CA 1
ATOM 2053 C C . VAL C 1 73 ? -26.065 7.562 43.633 1.00 18.34 74 VAL C C 1
ATOM 2054 O O . VAL C 1 73 ? -26.237 8.169 44.703 1.00 18.79 74 VAL C O 1
ATOM 2058 N N . LEU C 1 74 ? -24.836 7.242 43.200 1.00 15.89 75 LEU C N 1
ATOM 2059 C CA . LEU C 1 74 ? -23.676 7.601 43.994 1.00 16.18 75 LEU C CA 1
ATOM 2060 C C . LEU C 1 74 ? -23.478 9.107 44.095 1.00 15.00 75 LEU C C 1
ATOM 2061 O O . LEU C 1 74 ? -23.066 9.588 45.139 1.00 16.79 75 LEU C O 1
ATOM 2066 N N . ARG C 1 75 ? -23.772 9.849 43.031 1.00 15.72 76 ARG C N 1
ATOM 2067 C CA . ARG C 1 75 ? -23.673 11.301 43.119 1.00 15.33 76 ARG C CA 1
ATOM 2068 C C . ARG C 1 75 ? -24.649 11.875 44.128 1.00 15.80 76 ARG C C 1
ATOM 2069 O O . ARG C 1 75 ? -24.290 12.784 44.876 1.00 15.90 76 ARG C O 1
ATOM 2077 N N . LYS C 1 76 ? -25.843 11.311 44.182 1.00 16.42 77 LYS C N 1
ATOM 2078 C CA . LYS C 1 76 ? -26.824 11.755 45.220 1.00 17.44 77 LYS C CA 1
ATOM 2079 C C . LYS C 1 76 ? -26.251 11.522 46.613 1.00 18.06 77 LYS C C 1
ATOM 2080 O O . LYS C 1 76 ? -26.341 12.411 47.474 1.00 18.01 77 LYS C O 1
ATOM 2084 N N . ASP C 1 77 ? -25.627 10.362 46.852 1.00 17.13 78 ASP C N 1
ATOM 2085 C CA . ASP C 1 77 ? -25.036 10.072 48.147 1.00 18.31 78 ASP C CA 1
ATOM 2086 C C . ASP C 1 77 ? -23.887 11.025 48.441 1.00 18.57 78 ASP C C 1
ATOM 2087 O O . ASP C 1 77 ? -23.726 11.504 49.552 1.00 19.00 78 ASP C O 1
ATOM 2092 N N . LEU C 1 78 ? -23.067 11.294 47.433 1.00 15.19 79 LEU C N 1
ATOM 2093 C CA . LEU C 1 78 ? -21.943 12.176 47.583 1.00 15.11 79 LEU C CA 1
ATOM 2094 C C . LEU C 1 78 ? -22.369 13.598 47.948 1.00 15.01 79 LEU C C 1
ATOM 2095 O O . LEU C 1 78 ? -21.801 14.206 48.841 1.00 15.96 79 LEU C O 1
ATOM 2100 N N . ARG C 1 79 ? -23.359 14.099 47.235 1.00 16.08 80 ARG C N 1
ATOM 2101 C CA . ARG C 1 79 ? -23.831 15.470 47.468 1.00 16.26 80 ARG C CA 1
ATOM 2102 C C . ARG C 1 79 ? -24.427 15.559 48.865 1.00 16.09 80 ARG C C 1
ATOM 2103 O O . ARG C 1 79 ? -24.224 16.549 49.521 1.00 17.20 80 ARG C O 1
ATOM 2111 N N . LYS C 1 80 ? -25.123 14.518 49.303 1.00 15.02 81 LYS C N 1
ATOM 2112 C CA . LYS C 1 80 ? -25.633 14.480 50.693 1.00 17.89 81 LYS C CA 1
ATOM 2113 C C . LYS C 1 80 ? -24.497 14.588 51.693 1.00 17.76 81 LYS C C 1
ATOM 2114 O O . LYS C 1 80 ? -24.548 15.397 52.630 1.00 19.19 81 LYS C O 1
ATOM 2120 N N . GLU C 1 81 ? -23.439 13.807 51.517 1.00 16.51 82 GLU C N 1
ATOM 2121 C CA . GLU C 1 81 ? -22.318 13.865 52.420 1.00 17.42 82 GLU C CA 1
ATOM 2122 C C . GLU C 1 81 ? -21.600 15.220 52.390 1.00 18.17 82 GLU C C 1
ATOM 2123 O O . GLU C 1 81 ? -21.130 15.731 53.403 1.00 18.51 82 GLU C O 1
ATOM 2129 N N . GLU C 1 82 ? -21.520 15.828 51.217 1.00 17.31 83 GLU C N 1
ATOM 2130 C CA . GLU C 1 82 ? -20.893 17.135 51.073 1.00 16.54 83 GLU C CA 1
ATOM 2131 C C . GLU C 1 82 ? -21.643 18.278 51.777 1.00 17.56 83 GLU C C 1
ATOM 2132 O O . GLU C 1 82 ? -21.048 19.299 52.103 1.00 19.37 83 GLU C O 1
ATOM 2138 N N . ARG C 1 83 ? -22.944 18.092 51.985 1.00 17.49 84 ARG C N 1
ATOM 2139 C CA . ARG C 1 83 ? -23.759 19.131 52.657 1.00 18.41 84 ARG C CA 1
ATOM 2140 C C . ARG C 1 83 ? -23.601 19.047 54.153 1.00 22.36 84 ARG C C 1
ATOM 2141 O O . ARG C 1 83 ? -24.001 19.986 54.859 1.00 28.54 84 ARG C O 1
ATOM 2149 N N . ILE C 1 84 ? -23.035 17.969 54.680 1.00 18.66 85 ILE C N 1
ATOM 2150 C CA . ILE C 1 84 ? -22.837 17.794 56.121 1.00 21.31 85 ILE C CA 1
ATOM 2151 C C . ILE C 1 84 ? -21.591 18.581 56.552 1.00 24.38 85 ILE C C 1
ATOM 2152 O O . ILE C 1 84 ? -20.512 18.433 55.964 1.00 25.00 85 ILE C O 1
ATOM 2157 N N . ARG C 1 85 ? -21.736 19.420 57.577 1.00 25.22 86 ARG C N 1
ATOM 2158 C CA . ARG C 1 85 ? -20.587 20.185 58.106 1.00 27.01 86 ARG C CA 1
ATOM 2159 C C . ARG C 1 85 ? -20.360 19.846 59.567 1.00 29.55 86 ARG C C 1
ATOM 2160 O O . ARG C 1 85 ? -21.298 19.462 60.263 1.00 31.26 86 ARG C O 1
ATOM 2168 N N . GLY C 1 86 ? -19.121 19.964 60.015 1.00 31.79 87 GLY C N 1
ATOM 2169 C CA . GLY C 1 86 ? -18.776 19.706 61.405 1.00 32.84 87 GLY C CA 1
ATOM 2170 C C . GLY C 1 86 ? -18.412 18.278 61.698 1.00 38.00 87 GLY C C 1
ATOM 2171 O O . GLY C 1 86 ? -17.912 17.584 60.823 1.00 33.37 87 GLY C O 1
ATOM 2172 N N . GLU C 1 87 ? -18.668 17.837 62.932 1.00 36.19 88 GLU C N 1
ATOM 2173 C CA . GLU C 1 87 ? -18.181 16.547 63.440 1.00 38.94 88 GLU C CA 1
ATOM 2174 C C . GLU C 1 87 ? -18.696 15.321 62.686 1.00 37.19 88 GLU C C 1
ATOM 2175 O O . GLU C 1 87 ? -17.998 14.317 62.616 1.00 37.89 88 GLU C O 1
ATOM 2177 N N . GLU C 1 88 ? -19.908 15.395 62.134 1.00 33.28 89 GLU C N 1
ATOM 2178 C CA . GLU C 1 88 ? -20.491 14.263 61.418 1.00 32.57 89 GLU C CA 1
ATOM 2179 C C . GLU C 1 88 ? -20.020 14.149 59.958 1.00 26.45 89 GLU C C 1
ATOM 2180 O O . GLU C 1 88 ? -20.269 13.137 59.320 1.00 26.44 89 GLU C O 1
ATOM 2186 N N . ARG C 1 89 ? -19.338 15.166 59.449 1.00 24.44 90 ARG C N 1
ATOM 2187 C CA . ARG C 1 89 ? -18.821 15.089 58.068 1.00 22.86 90 ARG C CA 1
ATOM 2188 C C . ARG C 1 89 ? -17.818 13.943 57.946 1.00 25.41 90 ARG C C 1
ATOM 2189 O O . ARG C 1 89 ? -16.961 13.761 58.805 1.00 27.79 90 ARG C O 1
ATOM 2197 N N . ASP C 1 90 ? -17.920 13.185 56.864 1.00 22.54 91 ASP C N 1
ATOM 2198 C CA . ASP C 1 90 ? -17.122 11.975 56.676 1.00 21.94 91 ASP C CA 1
ATOM 2199 C C . ASP C 1 90 ? -16.245 12.144 55.439 1.00 20.56 91 ASP C C 1
ATOM 2200 O O . ASP C 1 90 ? -16.663 11.800 54.319 1.00 19.99 91 ASP C O 1
ATOM 2205 N N . GLU C 1 91 ? -15.050 12.660 55.659 1.00 20.63 92 GLU C N 1
ATOM 2206 C CA . GLU C 1 91 ? -14.143 12.970 54.542 1.00 19.85 92 GLU C CA 1
ATOM 2207 C C . GLU C 1 91 ? -13.733 11.705 53.794 1.00 20.18 92 GLU C C 1
ATOM 2208 O O . GLU C 1 91 ? -13.604 11.716 52.569 1.00 19.42 92 GLU C O 1
ATOM 2214 N N . GLY C 1 92 ? -13.565 10.614 54.521 1.00 22.17 93 GLY C N 1
ATOM 2215 C CA . GLY C 1 92 ? -13.195 9.340 53.898 1.00 20.98 93 GLY C CA 1
ATOM 2216 C C . GLY C 1 92 ? -14.247 8.832 52.942 1.00 20.67 93 GLY C C 1
ATOM 2217 O O . GLY C 1 92 ? -13.915 8.356 51.834 1.00 19.89 93 GLY C O 1
ATOM 2218 N N . LEU C 1 93 ? -15.514 8.934 53.345 1.00 18.36 94 LEU C N 1
ATOM 2219 C CA . LEU C 1 93 ? -16.609 8.495 52.508 1.00 18.87 94 LEU C CA 1
ATOM 2220 C C . LEU C 1 93 ? -16.711 9.376 51.253 1.00 17.46 94 LEU C C 1
ATOM 2221 O O . LEU C 1 93 ? -16.945 8.868 50.135 1.00 18.64 94 LEU C O 1
ATOM 2226 N N . ILE C 1 94 ? -16.550 10.675 51.442 1.00 17.33 95 ILE C N 1
ATOM 2227 C CA . ILE C 1 94 ? -16.561 11.614 50.320 1.00 16.60 95 ILE C CA 1
ATOM 2228 C C . ILE C 1 94 ? -15.469 11.228 49.307 1.00 16.24 95 ILE C C 1
ATOM 2229 O O . ILE C 1 94 ? -15.721 11.183 48.090 1.00 16.46 95 ILE C O 1
ATOM 2234 N N . LYS C 1 95 ? -14.272 10.990 49.794 1.00 16.89 96 LYS C N 1
ATOM 2235 C CA . LYS C 1 95 ? -13.152 10.594 48.928 1.00 16.42 96 LYS C CA 1
ATOM 2236 C C . LYS C 1 95 ? -13.462 9.306 48.184 1.00 16.93 96 LYS C C 1
ATOM 2237 O O . LYS C 1 95 ? -13.238 9.182 46.975 1.00 16.46 96 LYS C O 1
ATOM 2243 N N . ASP C 1 96 ? -14.017 8.327 48.889 1.00 16.92 97 ASP C N 1
ATOM 2244 C CA . ASP C 1 96 ? -14.308 7.032 48.268 1.00 16.91 97 ASP C CA 1
ATOM 2245 C C . ASP C 1 96 ? -15.381 7.137 47.189 1.00 15.44 97 ASP C C 1
ATOM 2246 O O . ASP C 1 96 ? -15.279 6.497 46.135 1.00 16.72 97 ASP C O 1
ATOM 2251 N N . LEU C 1 97 ? -16.437 7.928 47.436 1.00 14.07 98 LEU C N 1
ATOM 2252 C CA . LEU C 1 97 ? -17.500 8.131 46.457 1.00 15.32 98 LEU C CA 1
ATOM 2253 C C . LEU C 1 97 ? -16.983 8.851 45.207 1.00 14.38 98 LEU C C 1
ATOM 2254 O O . LEU C 1 97 ? -17.360 8.504 44.100 1.00 15.08 98 LEU C O 1
ATOM 2259 N N . ARG C 1 98 ? -16.138 9.848 45.402 1.00 14.64 99 ARG C N 1
ATOM 2260 C CA . ARG C 1 98 ? -15.548 10.563 44.234 1.00 14.36 99 ARG C CA 1
ATOM 2261 C C . ARG C 1 98 ? -14.827 9.581 43.338 1.00 14.43 99 ARG C C 1
ATOM 2262 O O . ARG C 1 98 ? -14.995 9.620 42.092 1.00 15.46 99 ARG C O 1
ATOM 2270 N N . LYS C 1 99 ? -14.062 8.679 43.946 1.00 15.02 100 LYS C N 1
ATOM 2271 C CA . LYS C 1 99 ? -13.301 7.695 43.164 1.00 16.99 100 LYS C CA 1
ATOM 2272 C C . LYS C 1 99 ? -14.214 6.676 42.520 1.00 16.46 100 LYS C C 1
ATOM 2273 O O . LYS C 1 99 ? -14.010 6.275 41.363 1.00 16.23 100 LYS C O 1
ATOM 2279 N N . GLN C 1 100 ? -15.228 6.217 43.239 1.00 15.24 101 GLN C N 1
ATOM 2280 C CA . GLN C 1 100 ? -16.168 5.259 42.665 1.00 15.62 101 GLN C CA 1
ATOM 2281 C C . GLN C 1 100 ? -16.860 5.794 41.416 1.00 15.38 101 GLN C C 1
ATOM 2282 O O . GLN C 1 100 ? -17.078 5.070 40.441 1.00 15.55 101 GLN C O 1
ATOM 2288 N N . ILE C 1 101 ? -17.223 7.083 41.451 1.00 15.24 102 ILE C N 1
ATOM 2289 C CA . ILE C 1 101 ? -17.834 7.697 40.284 1.00 14.88 102 ILE C CA 1
ATOM 2290 C C . ILE C 1 101 ? -16.876 7.727 39.101 1.00 14.29 102 ILE C C 1
ATOM 2291 O O . ILE C 1 101 ? -17.270 7.358 37.984 1.00 13.99 102 ILE C O 1
ATOM 2296 N N . VAL C 1 102 ? -15.644 8.130 39.323 1.00 14.65 103 VAL C N 1
ATOM 2297 C CA . VAL C 1 102 ? -14.636 8.154 38.252 1.00 15.34 103 VAL C CA 1
ATOM 2298 C C . VAL C 1 102 ? -14.426 6.748 37.699 1.00 15.06 103 VAL C C 1
ATOM 2299 O O . VAL C 1 102 ? -14.340 6.560 36.474 1.00 15.32 103 VAL C O 1
ATOM 2303 N N . GLU C 1 103 ? -14.361 5.745 38.570 1.00 14.85 104 GLU C N 1
ATOM 2304 C CA . GLU C 1 103 ? -14.148 4.377 38.074 1.00 15.55 104 GLU C CA 1
ATOM 2305 C C . GLU C 1 103 ? -15.326 3.904 37.243 1.00 15.13 104 GLU C C 1
ATOM 2306 O O . GLU C 1 103 ? -15.130 3.227 36.216 1.00 15.25 104 GLU C O 1
ATOM 2312 N N . LEU C 1 104 ? -16.558 4.228 37.652 1.00 13.84 105 LEU C N 1
ATOM 2313 C CA . LEU C 1 104 ? -17.734 3.905 36.830 1.00 14.57 105 LEU C CA 1
ATOM 2314 C C . LEU C 1 104 ? -17.675 4.602 35.493 1.00 13.51 105 LEU C C 1
ATOM 2315 O O . LEU C 1 104 ? -17.969 3.998 34.454 1.00 14.39 105 LEU C O 1
ATOM 2320 N N . GLN C 1 105 ? -17.314 5.877 35.495 1.00 13.49 106 GLN C N 1
ATOM 2321 C CA . GLN C 1 105 ? -17.260 6.616 34.244 1.00 13.42 106 GLN C CA 1
ATOM 2322 C C . GLN C 1 105 ? -16.281 5.982 33.276 1.00 14.96 106 GLN C C 1
ATOM 2323 O O . GLN C 1 105 ? -16.569 5.839 32.093 1.00 14.80 106 GLN C O 1
ATOM 2329 N N . ARG C 1 106 ? -15.106 5.623 33.777 1.00 14.34 107 ARG C N 1
ATOM 2330 C CA . ARG C 1 106 ? -14.072 5.006 32.923 1.00 14.07 107 ARG C CA 1
ATOM 2331 C C . ARG C 1 106 ? -14.542 3.654 32.420 1.00 14.52 107 ARG C C 1
ATOM 2332 O O . ARG C 1 106 ? -14.320 3.301 31.245 1.00 15.36 107 ARG C O 1
ATOM 2340 N N . THR C 1 107 ? -15.203 2.890 33.283 1.00 13.79 108 THR C N 1
ATOM 2341 C CA . THR C 1 107 ? -15.751 1.591 32.864 1.00 14.26 108 THR C CA 1
ATOM 2342 C C . THR C 1 107 ? -16.794 1.751 31.755 1.00 13.23 108 THR C C 1
ATOM 2343 O O . THR C 1 107 ? -16.791 1.019 30.772 1.00 13.81 108 THR C O 1
ATOM 2347 N N . ILE C 1 108 ? -17.666 2.749 31.913 1.00 12.85 109 ILE C N 1
ATOM 2348 C CA . ILE C 1 108 ? -18.687 3.035 30.893 1.00 13.90 109 ILE C CA 1
ATOM 2349 C C . ILE C 1 108 ? -18.068 3.341 29.530 1.00 13.11 109 ILE C C 1
ATOM 2350 O O . ILE C 1 108 ? -18.578 2.906 28.495 1.00 13.68 109 ILE C O 1
ATOM 2355 N N . LEU C 1 109 ? -16.949 4.067 29.494 1.00 13.33 110 LEU C N 1
ATOM 2356 C CA . LEU C 1 109 ? -16.302 4.320 28.224 1.00 13.06 110 LEU C CA 1
ATOM 2357 C C . LEU C 1 109 ? -15.865 3.020 27.576 1.00 13.25 110 LEU C C 1
ATOM 2358 O O . LEU C 1 109 ? -16.092 2.808 26.367 1.00 14.09 110 LEU C O 1
ATOM 2363 N N . ALA C 1 110 ? -15.314 2.114 28.355 1.00 13.23 111 ALA C N 1
ATOM 2364 C CA . ALA C 1 110 ? -14.941 0.796 27.831 1.00 13.22 111 ALA C CA 1
ATOM 2365 C C . ALA C 1 110 ? -16.159 -0.011 27.380 1.00 13.41 111 ALA C C 1
ATOM 2366 O O . ALA C 1 110 ? -16.102 -0.733 26.387 1.00 14.51 111 ALA C O 1
ATOM 2368 N N . GLN C 1 111 ? -17.243 0.085 28.131 1.00 13.35 112 GLN C N 1
ATOM 2369 C CA . GLN C 1 111 ? -18.476 -0.625 27.792 1.00 13.67 112 GLN C CA 1
ATOM 2370 C C . GLN C 1 111 ? -19.097 -0.123 26.513 1.00 14.52 112 GLN C C 1
ATOM 2371 O O . GLN C 1 111 ? -19.611 -0.911 25.707 1.00 14.79 112 GLN C O 1
ATOM 2377 N N . ARG C 1 112 ? -19.025 1.189 26.294 1.00 13.48 113 ARG C N 1
ATOM 2378 C CA . ARG C 1 112 ? -19.505 1.764 25.030 1.00 15.07 113 ARG C CA 1
ATOM 2379 C C . ARG C 1 112 ? -18.699 1.260 23.844 1.00 15.00 113 ARG C C 1
ATOM 2380 O O . ARG C 1 112 ? -19.263 0.865 22.816 1.00 15.74 113 ARG C O 1
ATOM 2388 N N . ARG C 1 113 ? -17.377 1.247 23.974 1.00 14.43 114 ARG C N 1
ATOM 2389 C CA . ARG C 1 113 ? -16.508 0.777 22.903 1.00 15.59 114 ARG C CA 1
ATOM 2390 C C . ARG C 1 113 ? -16.763 -0.702 22.612 1.00 15.24 114 ARG C C 1
ATOM 2391 O O . ARG C 1 113 ? -16.844 -1.114 21.452 1.00 16.70 114 ARG C O 1
ATOM 2399 N N . ASP C 1 114 ? -16.943 -1.506 23.650 1.00 14.42 115 ASP C N 1
ATOM 2400 C CA . ASP C 1 114 ? -17.213 -2.931 23.484 1.00 15.04 115 ASP C CA 1
ATOM 2401 C C . ASP C 1 114 ? -18.501 -3.177 22.670 1.00 15.33 115 ASP C C 1
ATOM 2402 O O . ASP C 1 114 ? -18.571 -4.184 21.958 1.00 17.59 115 ASP C O 1
ATOM 2407 N N . LEU C 1 115 ? -19.461 -2.272 22.791 1.00 15.15 116 LEU C N 1
ATOM 2408 C CA . LEU C 1 115 ? -20.763 -2.378 22.104 1.00 15.27 116 LEU C CA 1
ATOM 2409 C C . LEU C 1 115 ? -20.806 -1.621 20.784 1.00 16.39 116 LEU C C 1
ATOM 2410 O O . LEU C 1 115 ? -21.836 -1.658 20.089 1.00 17.45 116 LEU C O 1
ATOM 2415 N N . GLN C 1 116 ? -19.710 -0.968 20.413 1.00 15.47 117 GLN C N 1
ATOM 2416 C CA . GLN C 1 116 ? -19.659 -0.130 19.230 1.00 16.79 117 GLN C CA 1
ATOM 2417 C C . GLN C 1 116 ? -20.732 0.956 19.235 1.00 18.99 117 GLN C C 1
ATOM 2418 O O . GLN C 1 116 ? -21.307 1.293 18.182 1.00 20.53 117 GLN C O 1
ATOM 2424 N N . ILE C 1 117 ? -21.002 1.509 20.414 1.00 16.63 118 ILE C N 1
ATOM 2425 C CA . ILE C 1 117 ? -21.832 2.710 20.536 1.00 17.29 118 ILE C CA 1
ATOM 2426 C C . ILE C 1 117 ? -21.059 3.912 21.043 1.00 16.62 118 ILE C C 1
ATOM 2427 O O . ILE C 1 117 ? -21.655 4.953 21.355 1.00 18.62 118 ILE C O 1
ATOM 2432 N N . HIS C 1 118 ? -19.739 3.801 21.084 1.00 16.66 119 HIS C N 1
ATOM 2433 C CA . HIS C 1 118 ? -18.902 4.997 21.233 1.00 17.37 119 HIS C CA 1
ATOM 2434 C C . HIS C 1 118 ? -19.034 5.828 19.962 1.00 18.09 119 HIS C C 1
ATOM 2435 O O . HIS C 1 118 ? -19.438 5.324 18.917 1.00 18.83 119 HIS C O 1
ATOM 2442 N N . SER C 1 119 ? -18.660 7.104 20.022 1.00 16.96 120 SER C N 1
ATOM 2443 C CA . SER C 1 119 ? -18.843 7.946 18.826 1.00 18.10 120 SER C CA 1
ATOM 2444 C C . SER C 1 119 ? -18.044 7.544 17.614 1.00 21.14 120 SER C C 1
ATOM 2445 O O . SER C 1 119 ? -18.536 7.679 16.464 1.00 25.74 120 SER C O 1
ATOM 2448 N N . HIS C 1 120 ? -16.819 7.133 17.799 1.00 21.82 121 HIS C N 1
ATOM 2449 C CA . HIS C 1 120 ? -16.064 6.705 16.565 1.00 30.53 121 HIS C CA 1
ATOM 2450 C C . HIS C 1 120 ? -16.820 5.707 15.640 1.00 30.64 121 HIS C C 1
ATOM 2451 O O . HIS C 1 120 ? -16.811 5.848 14.400 1.00 35.99 121 HIS C O 1
ATOM 2458 N N . ALA C 1 121 ? -17.484 4.717 16.251 1.00 28.27 122 ALA C N 1
ATOM 2459 C CA . ALA C 1 121 ? -18.284 3.725 15.534 1.00 29.62 122 ALA C CA 1
ATOM 2460 C C . ALA C 1 121 ? -19.570 4.264 14.922 1.00 34.42 122 ALA C C 1
ATOM 2461 O O . ALA C 1 121 ? -19.929 3.865 13.822 1.00 38.51 122 ALA C O 1
ATOM 2463 N N . THR C 1 122 ? -20.299 5.109 15.654 1.00 31.26 123 THR C N 1
ATOM 2464 C CA . THR C 1 122 ? -21.658 5.510 15.256 1.00 32.35 123 THR C CA 1
ATOM 2465 C C . THR C 1 122 ? -21.689 6.744 14.339 1.00 41.59 123 THR C C 1
ATOM 2466 O O . THR C 1 122 ? -22.663 6.929 13.591 1.00 40.52 123 THR C O 1
ATOM 2470 N N . ASN C 1 123 ? -20.640 7.569 14.368 1.00 43.53 124 ASN C N 1
ATOM 2471 C CA . ASN C 1 123 ? -20.636 8.837 13.611 1.00 52.34 124 ASN C CA 1
ATOM 2472 C C . ASN C 1 123 ? -20.502 8.662 12.086 1.00 48.25 124 ASN C C 1
ATOM 2473 O O . ASN C 1 123 ? -19.924 7.689 11.596 1.00 57.21 124 ASN C O 1
#

Secondary structure (DSSP, 8-state):
--TTS-PPPGGG---GGGHHHHHHHHTTS-GGG--HHHHHHHHHHHHHHHHHHHHHHHHHHHHH--STT--HHHHHHHHHHHHHHHHHHHHHHHHTT-SHHHH-/--S-PPPGGG---GGGHHHHHHHHTTS-GGG--HHHHHHHHHHHHHHHHHHHHHHHHHHHHH--STT--HHHHHHHHHHHHHHHHHHHHHHHHTT-SHHHH-/---PPPGGG---GGGHHHHHHHHTTS-GGG--HHHHHHHHHHHHHHHHHHHHHHHHHHHHH--STT--HHHHHHHHHHHHHHHHHHHHHHHHTT-SHHHH-

Radius of gyration: 20.99 Å; Cα contacts (8 Å, |Δi|>4): 365; chains: 3; bounding box: 54×54×50 Å

B-factor: mean 23.24, std 9.59, range [12.39, 62.35]

InterPro domains:
  IPR059624 Hendrixvirinae small terminase [PF26841] (1-160)

Nearest PDB structures (foldseek):
  6z6e-assembly1_A-2  TM=1.010E+00  e=5.107E-15  Byrnievirus HK97
  6z6e-assembly1_A-3  TM=1.010E+00  e=5.107E-15  Byrnievirus HK97
  6z6e-assembly1_B  TM=1.009E+00  e=1.442E-14  Byrnievirus HK97
  8pop-assembly1_F  TM=9.987E-01  e=1.595E-13  Escherichia phage HK97
  8pop-assembly1_D  TM=9.946E-01  e=2.908E-13  Escherichia phage HK97

Solvent-accessible surface area: 15248 Å² total; per-residue (Å²): 87,67,149,79,15,39,84,38,21,109,63,5,38,28,43,153,156,0,54,84,61,0,57,80,11,0,136,54,29,64,68,140,24,17,23,47,0,0,24,5,9,0,0,19,0,0,1,3,39,18,18,17,47,61,0,86,152,50,8,117,143,31,35,104,55,180,59,118,79,56,61,109,42,34,1,152,38,2,122,90,24,10,59,36,8,73,151,1,14,114,44,4,66,153,16,0,38,6,24,58,167,43,59,152,144,85,40,43,119,37,22,112,64,5,34,28,42,110,162,0,58,51,4,0,43,22,0,0,110,8,32,63,66,141,26,17,24,47,0,0,23,6,9,0,0,20,0,0,2,3,12,18,19,1,19,56,0,20,153,38,1,46,85,21,23,171,56,174,60,112,120,50,59,70,41,31,1,93,36,2,18,87,23,10,9,26,8,3,75,1,8,15,22,4,0,129,8,0,37,0,27,0,133,46,42,85,108,50,40,121,39,25,110,156,30,46,28,92,96,162,0,74,51,4,0,45,23,0,0,121,9,43,64,77,141,49,16,68,111,69,29,24,80,35,1,0,87,0,0,20,24,13,17,102,1,26,60,13,19,112,68,2,45,128,29,23,172,53,162,60,108,141,49,64,69,42,71,2,95,75,9,18,91,84,9,9,84,26,3,76,64,8,8,46,31,0,113,101,1,101,0,24,0,131,42,41,91